Protein AF-A0ABD5PIT8-F1 (afdb_monomer_lite)

Organism: NCBI:txid2932267

Foldseek 3Di:
DDLVQVVLVQQQLLQLVCLQVVVPHCQRPVNLQKDWLDAQQWQDDPPLRAIATARTWIDRQQEIEGEDEDSDLAADPVLLVNLVSVLSDDPVSVLVSCVPRSPCVVSVHDSVRHDYYFYEYEYAPNRLVQLVVVHPCVVVVVSSQARHWYWYDDQQAWTATDGHDDDPPSVNVSRPVTRGTHNGGDLDGDDHPPQDVVSVVVCCVPPPVVVVVVVVDDDDDDPVVVCVSVVDPPPDDD

Radius of gyration: 18.51 Å; chains: 1; bounding box: 40×52×48 Å

pLDDT: mean 77.39, std 17.8, range [32.09, 97.0]

Structure (mmCIF, N/CA/C/O backbone):
data_AF-A0ABD5PIT8-F1
#
_entry.id   AF-A0ABD5PIT8-F1
#
loop_
_atom_site.group_PDB
_atom_site.id
_atom_s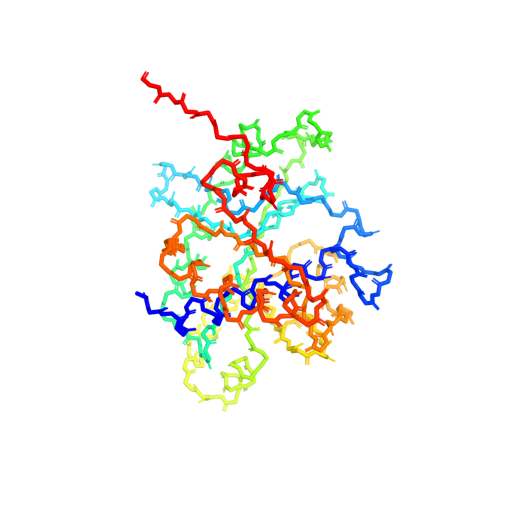ite.type_symbol
_atom_site.label_atom_id
_atom_site.label_alt_id
_atom_site.label_comp_id
_atom_site.label_asym_id
_atom_site.label_entity_id
_atom_site.label_seq_id
_atom_site.pdbx_PDB_ins_code
_atom_site.Cartn_x
_atom_site.Cartn_y
_atom_site.Cartn_z
_atom_site.occupancy
_atom_site.B_iso_or_equiv
_atom_site.auth_seq_id
_atom_site.auth_comp_id
_atom_site.auth_asym_id
_atom_site.auth_atom_id
_atom_site.pdbx_PDB_model_num
ATOM 1 N N . MET A 1 1 ? 19.544 5.795 2.470 1.00 61.91 1 MET A N 1
ATOM 2 C CA . MET A 1 1 ? 18.863 5.801 1.171 1.00 61.91 1 MET A CA 1
ATOM 3 C C . MET A 1 1 ? 19.548 6.758 0.197 1.00 61.91 1 MET A C 1
ATOM 5 O O . MET A 1 1 ? 19.763 7.918 0.562 1.00 61.91 1 MET A O 1
ATOM 9 N N . GLY A 1 2 ? 19.956 6.264 -0.973 1.00 71.75 2 GLY A N 1
ATOM 10 C CA . GLY A 1 2 ? 20.531 7.046 -2.078 1.00 71.75 2 GLY A CA 1
ATOM 11 C C . GLY A 1 2 ? 19.467 7.612 -3.031 1.00 71.75 2 GLY A C 1
ATOM 12 O O . GLY A 1 2 ? 18.278 7.356 -2.866 1.00 71.75 2 GLY A O 1
ATOM 13 N N . TRP A 1 3 ? 19.882 8.384 -4.044 1.00 72.69 3 TRP A N 1
ATOM 14 C CA . TRP A 1 3 ? 18.961 8.973 -5.034 1.00 72.69 3 TRP A CA 1
ATOM 15 C C . TRP A 1 3 ? 18.170 7.917 -5.821 1.00 72.69 3 TRP A C 1
ATOM 17 O O . TRP A 1 3 ? 16.980 8.102 -6.043 1.00 72.69 3 TRP A O 1
ATOM 27 N N . LEU A 1 4 ? 18.812 6.818 -6.230 1.00 76.81 4 LEU A N 1
ATOM 28 C CA . LEU A 1 4 ? 18.165 5.768 -7.027 1.00 76.81 4 LEU A CA 1
ATOM 29 C C . LEU A 1 4 ? 17.004 5.114 -6.267 1.00 76.81 4 LEU A C 1
ATOM 31 O O . LEU A 1 4 ? 15.883 5.125 -6.762 1.00 76.81 4 LEU A O 1
ATOM 35 N N . GLU A 1 5 ? 17.253 4.692 -5.029 1.00 77.31 5 GLU A N 1
ATOM 36 C CA . GLU A 1 5 ? 16.236 4.127 -4.132 1.00 77.31 5 GLU A CA 1
ATOM 37 C C . GLU A 1 5 ? 15.083 5.125 -3.883 1.00 77.31 5 GLU A C 1
ATOM 39 O O . GLU A 1 5 ? 13.906 4.778 -3.960 1.00 77.31 5 GLU A O 1
ATOM 44 N N . GLN A 1 6 ? 15.390 6.415 -3.667 1.00 75.88 6 GLN A N 1
ATOM 45 C CA . GLN A 1 6 ? 14.346 7.441 -3.515 1.00 75.88 6 GLN A CA 1
ATOM 46 C C . GLN A 1 6 ? 13.552 7.670 -4.805 1.00 75.88 6 GLN A C 1
ATOM 48 O O . GLN A 1 6 ? 12.348 7.914 -4.752 1.00 75.88 6 GLN A O 1
ATOM 53 N N . LYS A 1 7 ? 14.196 7.588 -5.971 1.00 77.94 7 LYS A N 1
ATOM 54 C CA . LYS A 1 7 ? 13.536 7.718 -7.272 1.00 77.94 7 LYS A CA 1
ATOM 55 C C . LYS A 1 7 ? 12.578 6.554 -7.524 1.00 77.94 7 LYS A C 1
ATOM 57 O O . LYS A 1 7 ? 11.487 6.782 -8.044 1.00 77.94 7 LYS A O 1
ATOM 62 N N . GLU A 1 8 ? 12.963 5.332 -7.173 1.00 83.44 8 GLU A N 1
ATOM 63 C CA . GLU A 1 8 ? 12.097 4.149 -7.251 1.00 83.44 8 GLU A CA 1
ATOM 64 C C . GLU A 1 8 ? 10.877 4.311 -6.346 1.00 83.44 8 GLU A C 1
ATOM 66 O O . GLU A 1 8 ? 9.748 4.204 -6.827 1.00 83.44 8 GLU A O 1
ATOM 71 N N . LYS A 1 9 ? 11.091 4.743 -5.097 1.00 84.75 9 LYS A N 1
ATOM 72 C CA . LYS A 1 9 ? 10.011 5.076 -4.162 1.00 84.75 9 LYS A CA 1
ATOM 73 C C . LYS A 1 9 ? 9.047 6.130 -4.696 1.00 84.75 9 LYS A C 1
ATOM 75 O O . LYS A 1 9 ? 7.839 5.912 -4.688 1.00 84.75 9 LYS A O 1
ATOM 80 N N . ILE A 1 10 ? 9.562 7.254 -5.195 1.00 79.31 10 ILE A N 1
ATOM 81 C CA . ILE A 1 10 ? 8.740 8.324 -5.782 1.00 79.31 10 ILE A CA 1
ATOM 82 C C . ILE A 1 10 ? 7.917 7.784 -6.956 1.00 79.31 10 ILE A C 1
ATOM 84 O O . ILE A 1 10 ? 6.726 8.066 -7.061 1.00 79.31 10 ILE A O 1
ATOM 88 N N . ASN A 1 11 ? 8.528 6.988 -7.835 1.00 83.00 11 ASN A N 1
ATOM 89 C CA . ASN A 1 11 ? 7.825 6.432 -8.985 1.00 83.00 11 ASN A CA 1
ATOM 90 C C . ASN A 1 11 ? 6.704 5.474 -8.570 1.00 83.00 11 ASN A C 1
ATOM 92 O O . ASN A 1 11 ? 5.621 5.543 -9.149 1.00 83.00 11 ASN A O 1
ATOM 96 N N . ALA A 1 12 ? 6.958 4.603 -7.593 1.00 88.56 12 ALA A N 1
ATOM 97 C CA . ALA A 1 12 ? 5.971 3.661 -7.078 1.00 88.56 12 ALA A CA 1
ATOM 98 C C . ALA A 1 12 ? 4.790 4.397 -6.419 1.00 88.56 12 ALA A C 1
ATOM 100 O O . ALA A 1 12 ? 3.633 4.094 -6.710 1.00 88.56 12 ALA A O 1
ATOM 101 N N . LEU A 1 13 ? 5.077 5.422 -5.610 1.00 87.12 13 LEU A N 1
ATOM 102 C CA . LEU A 1 13 ? 4.074 6.289 -4.986 1.00 87.12 13 LEU A CA 1
ATOM 103 C C . LEU A 1 13 ? 3.216 7.029 -6.015 1.00 87.12 13 LEU A C 1
ATOM 105 O O . LEU A 1 13 ? 1.997 7.078 -5.883 1.00 87.12 13 LEU A O 1
ATOM 109 N N . ASN A 1 14 ? 3.838 7.598 -7.047 1.00 82.94 14 ASN A N 1
ATOM 110 C CA . ASN A 1 14 ? 3.130 8.342 -8.089 1.00 82.94 14 ASN A CA 1
ATOM 111 C C . ASN A 1 14 ? 2.261 7.428 -8.958 1.00 82.94 14 ASN A C 1
ATOM 113 O O . ASN A 1 14 ? 1.164 7.812 -9.376 1.00 82.94 14 ASN A O 1
ATOM 117 N N . LEU A 1 15 ? 2.742 6.211 -9.221 1.00 86.62 15 LEU A N 1
ATOM 118 C CA . LEU A 1 15 ? 1.968 5.187 -9.909 1.00 86.62 15 LEU A CA 1
ATOM 119 C C . LEU A 1 15 ? 0.717 4.831 -9.105 1.00 86.62 15 LEU A C 1
ATOM 121 O O . LEU A 1 15 ? -0.385 4.923 -9.645 1.00 86.62 15 LEU A O 1
ATOM 125 N N . PHE A 1 16 ? 0.867 4.559 -7.809 1.00 89.25 16 PHE A N 1
ATOM 126 C CA . PHE A 1 16 ? -0.272 4.299 -6.937 1.00 89.25 16 PHE A CA 1
ATOM 127 C C . PHE A 1 16 ? -1.208 5.511 -6.841 1.00 89.25 16 PHE A C 1
ATOM 129 O O . PHE A 1 16 ? -2.415 5.388 -7.004 1.00 89.25 16 PHE A O 1
ATOM 136 N N . HIS A 1 17 ? -0.686 6.723 -6.666 1.00 85.62 17 HIS A N 1
ATOM 137 C CA . HIS A 1 17 ? -1.515 7.928 -6.587 1.00 85.62 17 HIS A CA 1
ATOM 138 C C . HIS A 1 17 ? -2.413 8.127 -7.824 1.00 85.62 17 HIS A C 1
ATOM 140 O O . HIS A 1 17 ? -3.540 8.617 -7.705 1.00 85.62 17 HIS A O 1
ATOM 146 N N . SER A 1 18 ? -1.968 7.663 -8.998 1.00 82.44 18 SER A N 1
ATOM 147 C CA . SER A 1 18 ? -2.754 7.702 -10.240 1.00 82.44 18 SER A CA 1
ATOM 148 C C . SER A 1 18 ? -4.067 6.898 -10.137 1.00 82.44 18 SER A C 1
ATOM 150 O O . SER A 1 18 ? -5.052 7.250 -10.795 1.00 82.44 18 SER A O 1
ATOM 152 N N . VAL A 1 19 ? -4.135 5.863 -9.281 1.00 84.12 19 VAL A N 1
ATOM 153 C CA . VAL A 1 19 ? -5.375 5.089 -9.049 1.00 84.12 19 VAL A CA 1
ATOM 154 C C . VAL A 1 19 ? -6.402 5.830 -8.208 1.00 84.12 19 VAL A C 1
ATOM 156 O O . VAL A 1 19 ? -7.591 5.524 -8.279 1.00 84.12 19 VAL A O 1
ATOM 159 N N . ILE A 1 20 ? -5.971 6.818 -7.422 1.00 81.12 20 ILE A N 1
ATOM 160 C CA . ILE A 1 20 ? -6.864 7.601 -6.567 1.00 81.12 20 ILE A CA 1
ATOM 161 C C . ILE A 1 20 ? -7.700 8.531 -7.440 1.00 81.12 20 ILE A C 1
ATOM 163 O O . ILE A 1 20 ? -8.927 8.546 -7.339 1.00 81.12 20 ILE A O 1
ATOM 167 N N . LYS A 1 21 ? -7.021 9.280 -8.317 1.00 66.12 21 LYS A N 1
ATOM 168 C CA . LYS A 1 21 ? -7.603 10.361 -9.120 1.00 66.12 21 LYS A CA 1
ATOM 169 C C . LYS A 1 21 ? -8.209 9.930 -10.448 1.00 66.12 21 LYS A C 1
ATOM 171 O O . LYS A 1 21 ? -8.878 10.761 -11.045 1.00 66.12 21 LYS A O 1
ATOM 176 N N . SER A 1 22 ? -8.057 8.673 -10.879 1.00 57.31 22 SER A N 1
ATOM 177 C CA . SER A 1 22 ? -8.604 8.198 -12.163 1.00 57.31 22 SER A CA 1
ATOM 178 C C . SER A 1 22 ? -7.877 8.730 -13.413 1.00 57.31 22 SER A C 1
ATOM 180 O O . SER A 1 22 ? -8.524 8.903 -14.442 1.00 57.31 22 SER A O 1
ATOM 182 N N . ASP A 1 23 ? -6.549 8.934 -13.384 1.00 54.56 23 ASP A N 1
ATOM 183 C CA . ASP A 1 23 ? -5.786 9.539 -14.507 1.00 54.56 23 ASP A CA 1
ATOM 184 C C . ASP A 1 23 ? -6.010 8.849 -15.873 1.00 54.56 23 ASP A C 1
ATOM 186 O O . ASP A 1 23 ? -5.836 9.466 -16.922 1.00 54.56 23 ASP A O 1
ATOM 190 N N . THR A 1 24 ? -6.410 7.571 -15.884 1.00 51.53 24 THR A N 1
ATOM 191 C CA . THR A 1 24 ? -6.658 6.793 -17.114 1.00 51.53 24 THR A CA 1
ATOM 192 C C . THR A 1 24 ? -8.007 6.070 -17.172 1.00 51.53 24 THR A C 1
ATOM 194 O O . THR A 1 24 ? -8.337 5.478 -18.200 1.00 51.53 24 THR A O 1
ATOM 197 N N . SER A 1 25 ? -8.813 6.082 -16.105 1.00 54.72 25 SER A N 1
ATOM 198 C CA . SER A 1 25 ? -10.103 5.376 -16.089 1.00 54.72 25 SER A CA 1
ATOM 199 C C . SER A 1 25 ? -11.074 6.027 -15.119 1.00 54.72 25 SER A C 1
ATOM 201 O O . SER A 1 25 ? -10.696 6.226 -13.979 1.00 54.72 25 SER A O 1
ATOM 203 N N . ASN A 1 26 ? -12.335 6.259 -15.505 1.00 59.94 26 ASN A N 1
ATOM 204 C CA . ASN A 1 26 ? -13.398 6.814 -14.637 1.00 59.94 26 ASN A CA 1
ATOM 205 C C . ASN A 1 26 ? -13.821 5.880 -13.469 1.00 59.94 26 ASN A C 1
ATOM 207 O O . ASN A 1 26 ? -14.971 5.915 -13.037 1.00 59.94 26 ASN A O 1
ATOM 211 N N . ARG A 1 27 ? -12.939 4.983 -13.010 1.00 67.94 27 ARG A N 1
ATOM 212 C CA . ARG A 1 27 ? -13.180 3.964 -11.977 1.00 67.94 27 ARG A CA 1
ATOM 213 C C . ARG A 1 27 ? -12.062 3.905 -10.924 1.00 67.94 27 ARG A C 1
ATOM 215 O O . ARG A 1 27 ? -11.817 2.849 -10.355 1.00 67.94 27 ARG A O 1
ATOM 222 N N . GLY A 1 28 ? -11.355 5.004 -10.674 1.00 76.00 28 GLY A N 1
ATOM 223 C CA . GLY A 1 28 ? -10.378 5.081 -9.584 1.00 76.00 28 GLY A CA 1
ATOM 224 C C . GLY A 1 28 ? -11.028 5.066 -8.198 1.00 76.00 28 GLY A C 1
ATOM 225 O O . GLY A 1 28 ? -12.239 5.266 -8.067 1.00 76.00 28 GLY A O 1
ATOM 226 N N . ILE A 1 29 ? -10.214 4.878 -7.159 1.00 83.31 29 ILE A N 1
ATOM 227 C CA . ILE A 1 29 ? -10.660 4.665 -5.770 1.00 83.31 29 ILE A CA 1
ATOM 228 C C . ILE A 1 29 ? -11.609 5.785 -5.305 1.00 83.31 29 ILE A C 1
ATOM 230 O O . ILE A 1 29 ? -12.688 5.507 -4.784 1.00 83.31 29 ILE A O 1
ATOM 234 N N . ALA A 1 30 ? -11.282 7.053 -5.588 1.00 78.75 30 ALA A N 1
ATOM 235 C CA . ALA A 1 30 ? -12.112 8.183 -5.164 1.00 78.75 30 ALA A CA 1
ATOM 236 C C . ALA A 1 30 ? -13.501 8.218 -5.829 1.00 78.75 30 ALA A C 1
ATOM 238 O O . ALA A 1 30 ? -14.483 8.614 -5.202 1.00 78.75 30 ALA A O 1
ATOM 239 N N . SER A 1 31 ? -13.608 7.768 -7.085 1.00 76.75 31 SER A N 1
ATOM 240 C CA . SER A 1 31 ? -14.890 7.711 -7.809 1.00 76.75 31 SER A CA 1
ATOM 241 C C . SER A 1 31 ? -15.864 6.676 -7.234 1.00 76.75 31 SER A C 1
ATOM 243 O O . SER A 1 31 ? -17.059 6.742 -7.507 1.00 76.75 31 SER A O 1
ATOM 245 N N . GLN A 1 32 ? -15.356 5.750 -6.417 1.00 78.19 32 GLN A N 1
ATOM 246 C CA . GLN A 1 32 ? -16.113 4.673 -5.778 1.00 78.19 32 GLN A CA 1
ATOM 247 C C . GLN A 1 32 ? -16.503 5.003 -4.327 1.00 78.19 32 GLN A C 1
ATOM 249 O O . GLN A 1 32 ? -16.934 4.129 -3.586 1.00 78.19 32 GLN A O 1
ATOM 254 N N . GLY A 1 33 ? -16.356 6.264 -3.907 1.00 76.94 33 GLY A N 1
ATOM 255 C CA . GLY A 1 33 ? -16.803 6.739 -2.593 1.00 76.94 33 GLY A CA 1
ATOM 256 C C . GLY A 1 33 ? -15.735 6.726 -1.496 1.00 76.94 33 GLY A C 1
ATOM 257 O O . GLY A 1 33 ? -15.973 7.282 -0.424 1.00 76.94 33 GLY A O 1
ATOM 258 N N . PHE A 1 34 ? -14.544 6.188 -1.769 1.00 81.12 34 PHE A N 1
ATOM 259 C CA . PHE A 1 34 ? -13.414 6.239 -0.842 1.00 81.12 34 PHE A CA 1
ATOM 260 C C . PHE A 1 34 ? -12.825 7.644 -0.778 1.00 81.12 34 PHE A C 1
ATOM 262 O O . PHE A 1 34 ? -12.419 8.227 -1.784 1.00 81.12 34 PHE A O 1
ATOM 269 N N . LYS A 1 35 ? -12.721 8.188 0.430 1.00 78.81 35 LYS A N 1
ATOM 270 C CA . LYS A 1 35 ? -12.156 9.520 0.649 1.00 78.81 35 LYS A CA 1
ATOM 271 C C . LYS A 1 35 ? -10.717 9.398 1.125 1.00 78.81 35 LYS A C 1
ATOM 273 O O . LYS A 1 35 ? -10.450 8.714 2.110 1.00 78.81 35 LYS A O 1
ATOM 278 N N . LEU A 1 36 ? -9.795 10.077 0.444 1.00 79.12 36 LEU A N 1
ATOM 279 C CA . LEU A 1 36 ? -8.413 10.198 0.903 1.00 79.12 36 LEU A CA 1
ATOM 280 C C . LEU A 1 36 ? -8.385 11.100 2.143 1.00 79.12 36 LEU A C 1
ATOM 282 O O . LEU A 1 36 ? -8.698 12.286 2.063 1.00 79.12 36 LEU A O 1
ATOM 286 N N . VAL A 1 37 ? -8.011 10.528 3.283 1.00 72.69 37 VAL A N 1
ATOM 287 C CA . VAL A 1 37 ? -7.909 11.226 4.571 1.00 72.69 37 VAL A CA 1
ATOM 288 C C . VAL A 1 37 ? -6.673 12.129 4.596 1.00 72.69 37 VAL A C 1
ATOM 290 O O . VAL A 1 37 ? -6.712 13.258 5.082 1.00 72.69 37 VAL A O 1
ATOM 293 N N . GLY A 1 38 ? -5.572 11.637 4.033 1.00 66.31 38 GLY A N 1
ATOM 294 C CA . GLY A 1 38 ? -4.330 12.376 3.855 1.00 66.31 38 GLY A CA 1
ATOM 295 C C . GLY A 1 38 ? -3.142 11.433 3.655 1.00 66.31 38 GLY A C 1
ATOM 296 O O . GLY A 1 38 ? -3.214 10.269 4.058 1.00 66.31 38 GLY A O 1
ATOM 297 N N . PRO A 1 39 ? -2.060 11.906 3.019 1.00 69.69 39 PRO A N 1
ATOM 298 C CA . PRO A 1 39 ? -0.868 11.101 2.817 1.00 69.69 39 PRO A CA 1
ATOM 299 C C . PRO A 1 39 ? 0.094 11.182 4.017 1.00 69.69 39 PRO A C 1
ATOM 301 O O . PRO A 1 39 ? 0.207 12.226 4.662 1.00 69.69 39 PRO A O 1
ATOM 304 N N . PHE A 1 40 ? 0.824 10.096 4.289 1.00 72.75 40 PHE A N 1
ATOM 305 C CA . PHE A 1 40 ? 1.916 10.022 5.285 1.00 72.75 40 PHE A CA 1
ATOM 306 C C . PHE A 1 40 ? 1.546 10.438 6.716 1.00 72.75 40 PHE A C 1
ATOM 308 O O . PHE A 1 40 ? 2.385 10.959 7.459 1.00 72.75 40 PHE A O 1
ATOM 315 N N . LEU A 1 41 ? 0.294 10.232 7.119 1.00 78.88 41 LEU A N 1
ATOM 316 C CA . LEU A 1 41 ? -0.167 10.614 8.447 1.00 78.88 41 LEU A CA 1
ATOM 317 C C . LEU A 1 41 ? 0.142 9.491 9.454 1.00 78.88 41 LEU A C 1
ATOM 319 O O . LEU A 1 41 ? -0.372 8.389 9.294 1.00 78.88 41 LEU A O 1
ATOM 323 N N . PRO A 1 42 ? 0.966 9.736 10.490 1.00 85.00 42 PRO A N 1
ATOM 324 C CA . PRO A 1 42 ? 1.314 8.701 11.454 1.00 85.00 42 PRO A CA 1
ATOM 325 C C . PRO A 1 42 ? 0.133 8.340 12.361 1.00 85.00 42 PRO A C 1
ATOM 327 O O . PRO A 1 42 ? -0.610 9.227 12.796 1.00 85.00 42 PRO A O 1
ATOM 330 N N . VAL A 1 43 ? 0.036 7.057 12.706 1.00 87.25 43 VAL A N 1
ATOM 331 C CA . VAL A 1 43 ? -0.980 6.484 13.595 1.00 87.25 43 VAL A CA 1
ATOM 332 C C . VAL A 1 43 ? -0.275 5.897 14.827 1.00 87.25 43 VAL A C 1
ATOM 334 O O . VAL A 1 43 ? 0.233 4.778 14.779 1.00 87.25 43 VAL A O 1
ATOM 337 N N . PRO A 1 44 ? -0.154 6.668 15.924 1.00 87.44 44 PRO A N 1
ATOM 338 C CA . PRO A 1 44 ? 0.473 6.182 17.146 1.00 87.44 44 PRO A CA 1
ATOM 339 C C . PRO A 1 44 ? -0.512 5.363 17.991 1.00 87.44 44 PRO A C 1
ATOM 341 O O . PRO A 1 44 ? -1.605 5.838 18.301 1.00 87.44 44 PRO A O 1
ATOM 344 N N . ASP A 1 45 ? -0.077 4.195 18.456 1.00 91.25 45 ASP A N 1
ATOM 345 C CA . ASP A 1 45 ? -0.731 3.422 19.509 1.00 91.25 45 ASP A CA 1
ATOM 346 C C . ASP A 1 45 ? 0.252 3.170 20.655 1.00 91.25 45 ASP A C 1
ATOM 348 O O . ASP A 1 45 ? 0.990 2.186 20.702 1.00 91.25 45 ASP A O 1
ATOM 352 N N . ASN A 1 46 ? 0.236 4.094 21.615 1.00 87.62 46 ASN A N 1
ATOM 353 C CA . ASN A 1 46 ? 1.103 4.034 22.788 1.00 87.62 46 ASN A CA 1
ATOM 354 C C . ASN A 1 46 ? 0.788 2.842 23.706 1.00 87.62 46 ASN A C 1
ATOM 356 O O . ASN A 1 46 ? 1.620 2.505 24.543 1.00 87.62 46 ASN A O 1
ATOM 360 N N . ARG A 1 47 ? -0.411 2.243 23.621 1.00 86.81 47 ARG A N 1
ATOM 361 C CA . ARG A 1 47 ? -0.778 1.107 24.482 1.00 86.81 47 ARG A CA 1
ATOM 362 C C . ARG A 1 47 ? -0.105 -0.176 24.014 1.00 86.81 47 ARG A C 1
ATOM 364 O O . ARG A 1 47 ? 0.323 -0.960 24.853 1.00 86.81 47 ARG A O 1
ATOM 371 N N . ASN A 1 48 ? 0.012 -0.348 22.699 1.00 89.06 48 ASN A N 1
ATOM 372 C CA . ASN A 1 48 ? 0.621 -1.531 22.092 1.00 89.06 48 ASN A CA 1
ATOM 373 C C . ASN A 1 48 ? 2.080 -1.309 21.652 1.00 89.06 48 ASN A C 1
ATOM 375 O O . ASN A 1 48 ? 2.679 -2.215 21.076 1.00 89.06 48 ASN A O 1
ATOM 379 N N . ASP A 1 49 ? 2.648 -0.133 21.947 1.00 91.06 49 ASP A N 1
ATOM 380 C CA . ASP A 1 49 ? 3.991 0.290 21.522 1.00 91.06 49 ASP A CA 1
ATOM 381 C C . ASP A 1 49 ? 4.177 0.174 19.999 1.00 91.06 49 ASP A C 1
ATOM 383 O O . ASP A 1 49 ? 5.131 -0.412 19.486 1.00 91.06 49 ASP A O 1
ATOM 387 N N . VAL A 1 50 ? 3.190 0.695 19.265 1.00 92.12 50 VAL A N 1
ATOM 388 C CA . VAL A 1 50 ? 3.142 0.666 17.802 1.00 92.12 50 VAL A CA 1
ATOM 389 C C . VAL A 1 50 ? 3.128 2.088 17.260 1.00 92.12 50 VAL A C 1
ATOM 391 O O . VAL A 1 50 ? 2.389 2.960 17.725 1.00 92.12 50 VAL A O 1
ATOM 394 N N . PHE A 1 51 ? 3.927 2.317 16.222 1.00 88.50 51 PHE A N 1
ATOM 395 C CA . PHE A 1 51 ? 3.928 3.563 15.471 1.00 88.50 51 PHE A CA 1
ATOM 396 C C . PHE A 1 51 ? 3.943 3.256 13.976 1.00 88.50 51 PHE A C 1
ATOM 398 O O . PHE A 1 51 ? 4.994 2.967 13.406 1.00 88.50 51 PHE A O 1
ATOM 405 N N . THR A 1 52 ? 2.782 3.346 13.329 1.00 91.00 52 THR A N 1
ATOM 406 C CA . THR A 1 52 ? 2.679 3.137 11.882 1.00 91.00 52 THR A CA 1
ATOM 407 C C . THR A 1 52 ? 2.598 4.464 11.138 1.00 91.00 52 THR A C 1
ATOM 409 O O . THR A 1 52 ? 2.175 5.499 11.663 1.00 91.00 52 THR A O 1
ATOM 412 N N . ARG A 1 53 ? 3.048 4.453 9.883 1.00 89.00 53 ARG A N 1
ATOM 413 C CA . ARG A 1 53 ? 2.973 5.601 8.978 1.00 89.00 53 ARG A CA 1
ATOM 414 C C . ARG A 1 53 ? 2.508 5.111 7.604 1.00 89.00 53 ARG A C 1
ATOM 416 O O . ARG A 1 53 ? 3.349 4.793 6.761 1.00 89.00 53 ARG A O 1
ATOM 423 N N . PRO A 1 54 ? 1.190 5.003 7.380 1.00 89.94 54 PRO A N 1
ATOM 424 C CA . PRO A 1 54 ? 0.645 4.706 6.062 1.00 89.94 54 PRO A CA 1
ATOM 425 C C . PRO A 1 54 ? 0.995 5.821 5.087 1.00 89.94 54 PRO A C 1
ATOM 427 O O . PRO A 1 54 ? 1.030 6.998 5.445 1.00 89.94 54 PRO A O 1
ATOM 430 N N . GLU A 1 55 ? 1.218 5.458 3.835 1.00 88.50 55 GLU A N 1
ATOM 431 C CA . GLU A 1 55 ? 1.492 6.427 2.776 1.00 88.50 55 GLU A CA 1
ATOM 432 C C . GLU A 1 55 ? 0.203 7.032 2.260 1.00 88.50 55 GLU A C 1
ATOM 434 O O . GLU A 1 55 ? 0.135 8.239 2.040 1.00 88.50 55 GLU A O 1
ATOM 439 N N . PHE A 1 56 ? -0.838 6.205 2.172 1.00 87.56 56 PHE A N 1
ATOM 440 C CA . PHE A 1 56 ? -2.193 6.629 1.870 1.00 87.56 56 PHE A CA 1
ATOM 441 C C . PHE A 1 56 ? -3.147 6.053 2.904 1.00 87.56 56 PHE A C 1
ATOM 443 O O . PHE A 1 56 ? -3.015 4.910 3.337 1.00 87.56 56 PHE A O 1
ATOM 450 N N . THR A 1 57 ? -4.112 6.867 3.310 1.00 88.00 57 THR A N 1
ATOM 451 C CA . THR A 1 57 ? -5.207 6.441 4.178 1.00 88.00 57 THR A CA 1
ATOM 452 C C . THR A 1 57 ? -6.522 6.785 3.507 1.00 88.00 57 THR A C 1
ATOM 454 O O . THR A 1 57 ? -6.787 7.961 3.243 1.00 88.00 57 THR A O 1
ATOM 457 N N . PHE A 1 58 ? -7.342 5.776 3.244 1.00 86.81 58 PHE A N 1
ATOM 458 C CA . PHE A 1 58 ? -8.688 5.946 2.714 1.00 86.81 58 PHE A CA 1
ATOM 459 C C . PHE A 1 58 ? -9.730 5.673 3.786 1.00 86.81 58 PHE A C 1
ATOM 461 O O . PHE A 1 58 ? -9.483 4.942 4.741 1.00 86.81 58 PHE A O 1
ATOM 468 N N . TYR A 1 59 ? -10.906 6.255 3.599 1.00 82.69 59 TYR A N 1
ATOM 469 C CA . TYR A 1 59 ? -12.066 5.995 4.433 1.00 82.69 59 TYR A CA 1
ATOM 470 C C . TYR A 1 59 ? -13.310 5.774 3.574 1.00 82.69 59 TYR A C 1
ATOM 472 O O . TYR A 1 59 ? -13.615 6.612 2.717 1.00 82.69 59 TYR A O 1
ATOM 480 N N . SER A 1 60 ? -14.022 4.674 3.827 1.00 77.50 60 SER A N 1
ATOM 481 C CA . SER A 1 60 ? -15.250 4.264 3.122 1.00 77.50 60 SER A CA 1
ATOM 482 C C . SER A 1 60 ? -16.540 4.497 3.918 1.00 77.50 60 SER A C 1
ATOM 484 O O . SER A 1 60 ? -17.624 4.308 3.378 1.00 77.50 60 SER A O 1
ATOM 486 N N . GLY A 1 61 ? -16.468 4.989 5.159 1.00 74.56 61 GLY A N 1
ATOM 487 C CA . GLY A 1 61 ? -17.647 5.249 6.002 1.00 74.56 61 GLY A CA 1
ATOM 488 C C . GLY A 1 61 ? -17.574 4.544 7.351 1.00 74.56 61 GLY A C 1
ATOM 489 O O . GLY A 1 61 ? -17.758 5.172 8.391 1.00 74.56 61 GLY A O 1
ATOM 490 N N . ASP A 1 62 ? -17.266 3.258 7.337 1.00 82.81 62 ASP A N 1
ATOM 491 C CA . ASP A 1 62 ? -17.091 2.418 8.523 1.00 82.81 62 ASP A CA 1
ATOM 492 C C . ASP A 1 62 ? -15.758 1.662 8.535 1.00 82.81 62 ASP A C 1
ATOM 494 O O . ASP A 1 62 ? -15.420 1.061 9.559 1.00 82.81 62 ASP A O 1
ATOM 498 N N . THR A 1 63 ? -14.968 1.795 7.465 1.00 86.75 63 THR A N 1
ATOM 499 C CA . THR A 1 63 ? -13.622 1.228 7.361 1.00 86.75 63 THR A CA 1
ATOM 500 C C . THR A 1 63 ? -12.575 2.284 7.042 1.00 86.75 63 THR A C 1
ATOM 502 O O . THR A 1 63 ? -12.791 3.218 6.259 1.00 86.75 63 THR A O 1
ATOM 505 N N . VAL A 1 64 ? -11.404 2.126 7.660 1.00 89.25 64 VAL A N 1
ATOM 506 C CA . VAL A 1 64 ? -10.171 2.824 7.287 1.00 89.25 64 VAL A CA 1
ATOM 507 C C . VAL A 1 64 ? -9.253 1.851 6.563 1.00 89.25 64 VAL A C 1
ATOM 509 O O . VAL A 1 64 ? -8.930 0.796 7.094 1.00 89.25 64 VAL A O 1
ATOM 512 N N . VAL A 1 65 ? -8.786 2.233 5.378 1.00 91.62 65 VAL A N 1
ATOM 513 C CA . VAL A 1 65 ? -7.828 1.444 4.600 1.00 91.62 65 VAL A CA 1
ATOM 514 C C . VAL A 1 65 ? -6.480 2.152 4.611 1.00 91.62 65 VAL A C 1
ATOM 516 O O . VAL A 1 65 ? -6.325 3.239 4.049 1.00 91.62 65 VAL A O 1
ATOM 519 N N . PHE A 1 66 ? -5.499 1.530 5.251 1.00 94.00 66 PHE A N 1
ATOM 520 C CA . PHE A 1 66 ? -4.106 1.948 5.253 1.00 94.00 66 PHE A CA 1
ATOM 521 C C . PHE A 1 66 ? -3.350 1.284 4.111 1.00 94.00 66 PHE A C 1
ATOM 523 O O . PHE A 1 66 ? -3.422 0.070 3.939 1.00 94.00 66 PHE A O 1
ATOM 530 N N . VAL A 1 67 ? -2.587 2.070 3.357 1.0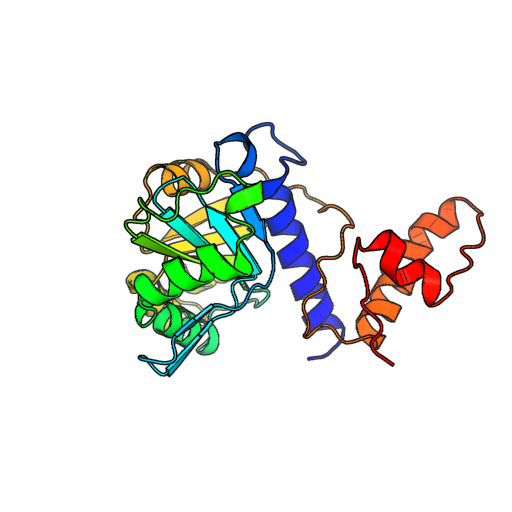0 94.06 67 VAL A N 1
ATOM 531 C CA . VAL A 1 67 ? -1.782 1.565 2.245 1.00 94.06 67 VAL A CA 1
ATOM 532 C C . VAL A 1 67 ? -0.331 1.999 2.393 1.00 94.06 67 VAL A C 1
ATOM 534 O O . VAL A 1 67 ? -0.041 3.185 2.585 1.00 94.06 67 VAL A O 1
ATOM 537 N N . ASN A 1 68 ? 0.580 1.037 2.259 1.00 94.50 68 ASN A N 1
ATOM 538 C CA . ASN A 1 68 ? 2.009 1.268 2.084 1.00 94.50 68 ASN A CA 1
ATOM 539 C C . ASN A 1 68 ? 2.453 0.699 0.731 1.00 94.50 68 ASN A C 1
ATOM 541 O O . ASN A 1 68 ? 2.120 -0.431 0.389 1.00 94.50 68 ASN A O 1
ATOM 545 N N . VAL A 1 69 ? 3.164 1.502 -0.056 1.00 93.44 69 VAL A N 1
ATOM 546 C CA . VAL A 1 69 ? 3.657 1.157 -1.388 1.00 93.44 69 VAL A CA 1
ATOM 547 C C . VAL A 1 69 ? 5.135 0.829 -1.306 1.00 93.44 69 VAL A C 1
ATOM 549 O O . VAL A 1 69 ? 5.961 1.698 -1.054 1.00 93.44 69 VAL A O 1
ATOM 552 N N . GLU A 1 70 ? 5.497 -0.413 -1.559 1.00 92.50 70 GLU A N 1
ATOM 553 C CA . GLU A 1 70 ? 6.862 -0.903 -1.461 1.00 92.50 70 GLU A CA 1
ATOM 554 C C . GLU A 1 70 ? 7.580 -0.758 -2.811 1.00 92.50 70 GLU A C 1
ATOM 556 O O . GLU A 1 70 ? 7.091 -1.263 -3.825 1.00 92.50 70 GLU A O 1
ATOM 561 N N . PRO A 1 71 ? 8.718 -0.038 -2.868 1.00 83.31 71 PRO A N 1
ATOM 562 C CA . PRO A 1 71 ? 9.495 0.102 -4.098 1.00 83.31 71 PRO A CA 1
ATOM 563 C C . PRO A 1 71 ? 10.410 -1.095 -4.365 1.00 83.31 71 PRO A C 1
ATOM 565 O O . PRO A 1 71 ? 11.028 -1.144 -5.425 1.00 83.31 71 PRO A O 1
ATOM 568 N N . ASP A 1 72 ? 10.547 -1.988 -3.385 1.00 80.75 72 ASP A N 1
ATOM 569 C CA . ASP A 1 72 ? 11.497 -3.085 -3.415 1.00 80.75 72 ASP A CA 1
ATOM 570 C C . ASP A 1 72 ? 11.140 -4.082 -4.522 1.00 80.75 72 ASP A C 1
ATOM 572 O O . ASP A 1 72 ? 9.977 -4.422 -4.746 1.00 80.75 72 ASP A O 1
ATOM 576 N N . ASP A 1 73 ? 12.171 -4.616 -5.170 1.00 85.94 73 ASP A N 1
ATOM 577 C CA . ASP A 1 73 ? 12.069 -5.663 -6.190 1.00 85.94 73 ASP A CA 1
ATOM 578 C C . ASP A 1 73 ? 11.784 -7.058 -5.601 1.00 85.94 73 ASP A C 1
ATOM 580 O O . ASP A 1 73 ? 11.724 -8.057 -6.321 1.00 85.94 73 ASP A O 1
ATOM 584 N N . ARG A 1 74 ? 11.619 -7.139 -4.277 1.00 89.25 74 ARG A N 1
ATOM 585 C CA . ARG A 1 74 ? 11.396 -8.371 -3.522 1.00 89.25 74 ARG A CA 1
ATOM 586 C C . ARG A 1 74 ? 10.693 -8.104 -2.201 1.00 89.25 74 ARG A C 1
ATOM 588 O O . ARG A 1 74 ? 10.726 -7.004 -1.656 1.00 89.25 74 ARG A O 1
ATOM 595 N N . VAL A 1 75 ? 10.134 -9.162 -1.629 1.00 93.12 75 VAL A N 1
ATOM 596 C CA . VAL A 1 75 ? 9.520 -9.124 -0.301 1.00 93.12 75 VAL A CA 1
ATOM 597 C C . VAL A 1 75 ? 10.603 -9.296 0.771 1.00 93.12 75 VAL A C 1
ATOM 599 O O . VAL A 1 75 ? 11.468 -10.164 0.658 1.00 93.12 75 VAL A O 1
ATOM 602 N N . THR A 1 76 ? 10.588 -8.450 1.802 1.00 94.94 76 THR A N 1
ATOM 603 C CA . THR A 1 76 ? 11.637 -8.366 2.821 1.00 94.94 76 THR A CA 1
ATOM 604 C C . THR A 1 76 ? 11.061 -8.452 4.231 1.00 94.94 76 THR A C 1
ATOM 606 O O . THR A 1 76 ? 9.868 -8.263 4.466 1.00 94.94 76 THR A O 1
ATOM 609 N N . GLU A 1 77 ? 11.947 -8.689 5.196 1.00 95.69 77 GLU A N 1
ATOM 610 C CA . GLU A 1 77 ? 11.623 -8.734 6.623 1.00 95.69 77 GLU A CA 1
ATOM 611 C C . GLU A 1 77 ? 10.986 -7.434 7.140 1.00 95.69 77 GLU A C 1
ATOM 613 O O . GLU A 1 77 ? 10.179 -7.453 8.066 1.00 95.69 77 GLU A O 1
ATOM 618 N N . GLU A 1 78 ? 11.329 -6.291 6.542 1.00 92.94 78 GLU A N 1
ATOM 619 C CA . GLU A 1 78 ? 10.731 -5.008 6.907 1.00 92.94 78 GLU A CA 1
ATOM 620 C C . GLU A 1 78 ? 9.235 -4.976 6.572 1.00 92.94 78 GLU A C 1
ATOM 622 O O . GLU A 1 78 ? 8.440 -4.460 7.358 1.00 92.94 78 GLU A O 1
ATOM 627 N N . HIS A 1 79 ? 8.836 -5.593 5.456 1.00 95.00 79 HIS A N 1
ATOM 628 C CA . HIS A 1 79 ? 7.431 -5.707 5.064 1.00 95.00 79 HIS A CA 1
ATOM 629 C C . HIS A 1 79 ? 6.640 -6.550 6.063 1.00 95.00 79 HIS A C 1
ATOM 631 O O . HIS A 1 79 ? 5.536 -6.162 6.445 1.00 95.00 79 HIS A O 1
ATOM 637 N N . ARG A 1 80 ? 7.231 -7.653 6.547 1.00 96.06 80 ARG A N 1
ATOM 638 C CA . ARG A 1 80 ? 6.618 -8.483 7.590 1.00 96.06 80 ARG A CA 1
ATOM 639 C C . ARG A 1 80 ? 6.418 -7.699 8.874 1.00 96.06 80 ARG A C 1
ATOM 641 O O . ARG A 1 80 ? 5.299 -7.646 9.372 1.00 96.06 80 ARG A O 1
ATOM 648 N N . ARG A 1 81 ? 7.474 -7.051 9.375 1.00 95.12 81 ARG A N 1
ATOM 649 C CA . ARG A 1 81 ? 7.392 -6.236 10.598 1.00 95.12 81 ARG A CA 1
ATOM 650 C C . ARG A 1 81 ? 6.325 -5.159 10.479 1.00 95.12 81 ARG A C 1
ATOM 652 O O . ARG A 1 81 ? 5.561 -4.948 11.409 1.00 95.12 81 ARG A O 1
ATOM 659 N N . ARG A 1 82 ? 6.223 -4.521 9.311 1.00 94.50 82 ARG A N 1
ATOM 660 C CA . ARG A 1 82 ? 5.184 -3.525 9.050 1.00 94.50 82 ARG A CA 1
ATOM 661 C C . ARG A 1 82 ? 3.785 -4.138 9.108 1.00 94.50 82 ARG A C 1
ATOM 663 O O . ARG A 1 82 ? 2.919 -3.561 9.755 1.00 94.50 82 ARG A O 1
ATOM 670 N N . ALA A 1 83 ? 3.559 -5.290 8.479 1.00 95.50 83 ALA A N 1
ATOM 671 C CA . ALA A 1 83 ? 2.273 -5.986 8.555 1.00 95.50 83 ALA A CA 1
ATOM 672 C C . ALA A 1 83 ? 1.924 -6.391 10.004 1.00 95.50 83 ALA A C 1
ATOM 674 O O . ALA A 1 83 ? 0.794 -6.192 10.450 1.00 95.50 83 ALA A O 1
ATOM 675 N N . GLU A 1 84 ? 2.904 -6.874 10.773 1.00 95.56 84 GLU A N 1
ATOM 676 C CA . GLU A 1 84 ? 2.757 -7.184 12.204 1.00 95.56 84 GLU A CA 1
ATOM 677 C C . GLU A 1 84 ? 2.431 -5.940 13.043 1.00 95.56 84 GLU A C 1
ATOM 679 O O . GLU A 1 84 ? 1.598 -6.004 13.948 1.00 95.56 84 GLU A O 1
ATOM 684 N N . ASP A 1 85 ? 3.039 -4.790 12.743 1.00 95.44 85 ASP A N 1
ATOM 685 C CA . ASP A 1 85 ? 2.736 -3.523 13.414 1.00 95.44 85 ASP A CA 1
ATOM 686 C C . ASP A 1 85 ? 1.270 -3.123 13.218 1.00 95.44 85 ASP A C 1
ATOM 688 O O . ASP A 1 85 ? 0.610 -2.736 14.183 1.00 95.44 85 ASP A O 1
ATOM 692 N N . TYR A 1 86 ? 0.723 -3.269 12.007 1.00 94.88 86 TYR A N 1
ATOM 693 C CA . TYR A 1 86 ? -0.696 -2.991 11.765 1.00 94.88 86 TYR A CA 1
ATOM 694 C C . TYR A 1 86 ? -1.630 -4.012 12.417 1.00 94.88 86 TYR A C 1
ATOM 696 O O . TYR A 1 86 ? -2.683 -3.612 12.905 1.00 94.88 86 TYR A O 1
ATOM 704 N N . GLN A 1 87 ? -1.260 -5.294 12.507 1.00 93.38 87 GLN A N 1
ATOM 705 C CA . GLN A 1 87 ? -2.052 -6.272 13.270 1.00 93.38 87 GLN A CA 1
ATOM 706 C C . GLN A 1 87 ? -2.105 -5.947 14.766 1.00 93.38 87 GLN A C 1
ATOM 708 O O . GLN A 1 87 ? -3.105 -6.213 15.431 1.00 93.38 87 GLN A O 1
ATOM 713 N N . ARG A 1 88 ? -1.027 -5.369 15.302 1.00 94.31 88 ARG A N 1
ATOM 714 C CA . ARG A 1 88 ? -0.958 -4.908 16.691 1.00 94.31 88 ARG A CA 1
ATOM 715 C C . ARG A 1 88 ? -1.624 -3.550 16.900 1.00 94.31 88 ARG A C 1
ATOM 717 O O . ARG A 1 88 ? -1.675 -3.098 18.036 1.00 94.31 88 ARG A O 1
ATOM 724 N N . LEU A 1 89 ? -2.109 -2.869 15.867 1.00 93.69 89 LEU A N 1
ATOM 725 C CA . LEU A 1 89 ? -2.726 -1.554 16.012 1.00 93.69 89 LEU A CA 1
ATOM 726 C C . LEU A 1 89 ? -4.154 -1.686 16.565 1.00 93.69 89 LEU A C 1
ATOM 728 O O . LEU A 1 89 ? -4.975 -2.421 16.024 1.00 93.69 89 LEU A O 1
ATOM 732 N N . ASN A 1 90 ? -4.487 -0.962 17.636 1.00 92.06 90 ASN A N 1
ATOM 733 C CA . ASN A 1 90 ? -5.853 -0.978 18.161 1.00 92.06 90 ASN A CA 1
ATOM 734 C C . ASN A 1 90 ? -6.797 -0.088 17.344 1.00 92.06 90 ASN A C 1
ATOM 736 O O . ASN A 1 90 ? -6.450 1.035 16.969 1.00 92.06 90 ASN A O 1
ATOM 740 N N . LEU A 1 91 ? -8.052 -0.526 17.205 1.00 90.62 91 LEU A N 1
ATOM 741 C CA . LEU A 1 91 ? -9.114 0.266 16.576 1.00 90.62 91 LEU A CA 1
ATOM 742 C C . LEU A 1 91 ? -9.303 1.632 17.262 1.00 90.62 91 LEU A C 1
ATOM 744 O O . LEU A 1 91 ? -9.405 2.645 16.578 1.00 90.62 91 LEU A O 1
ATOM 748 N N . GLU A 1 92 ? -9.241 1.690 18.599 1.00 89.12 92 GLU A N 1
ATOM 749 C CA . GLU A 1 92 ? -9.322 2.954 19.355 1.00 89.12 92 GLU A CA 1
ATOM 750 C C . GLU A 1 92 ? -8.232 3.959 18.942 1.00 89.12 92 GLU A C 1
ATOM 752 O O . GLU A 1 92 ? -8.481 5.164 18.876 1.00 89.12 92 GLU A O 1
ATOM 757 N N . ALA A 1 93 ? -7.018 3.485 18.636 1.00 90.38 93 ALA A N 1
ATOM 758 C CA . ALA A 1 93 ? -5.935 4.349 18.172 1.00 90.38 93 ALA A CA 1
ATOM 759 C C . ALA A 1 93 ? -6.234 4.913 16.773 1.00 90.38 93 ALA A C 1
ATOM 761 O O . ALA A 1 93 ? -5.967 6.089 16.507 1.00 90.38 93 ALA A O 1
ATOM 762 N N . VAL A 1 94 ? -6.853 4.108 15.903 1.00 89.62 94 VAL A N 1
ATOM 763 C CA . VAL A 1 94 ? -7.306 4.530 14.570 1.00 89.62 94 VAL A CA 1
ATOM 764 C C . VAL A 1 94 ? -8.447 5.547 14.664 1.00 89.62 94 VAL A C 1
ATOM 766 O O . VAL A 1 94 ? -8.406 6.576 13.988 1.00 89.62 94 VAL A O 1
ATOM 769 N N . GLU A 1 95 ? -9.430 5.331 15.539 1.00 86.94 95 GLU A N 1
ATOM 770 C CA . GLU A 1 95 ? -10.512 6.293 15.792 1.00 86.94 95 GLU A CA 1
ATOM 771 C C . GLU A 1 95 ? -9.969 7.644 16.271 1.00 86.94 95 GLU A C 1
ATOM 773 O O . GLU A 1 95 ? -10.353 8.710 15.773 1.00 86.94 95 GLU A O 1
ATOM 778 N N . ASP A 1 96 ? -9.039 7.605 17.227 1.00 85.62 96 ASP A N 1
ATOM 779 C CA . ASP A 1 96 ? -8.346 8.778 17.746 1.00 85.62 96 ASP A CA 1
ATOM 780 C C . ASP A 1 96 ? -7.571 9.512 16.651 1.00 85.62 96 ASP A C 1
ATOM 782 O O . ASP A 1 96 ? -7.601 10.747 16.585 1.00 85.62 96 ASP A O 1
ATOM 786 N N . PHE A 1 97 ? -6.893 8.762 15.788 1.00 85.44 97 PHE A N 1
ATOM 787 C CA . PHE A 1 97 ? -6.173 9.285 14.640 1.00 85.44 97 PHE A CA 1
ATOM 788 C C . PHE A 1 97 ? -7.106 9.990 13.649 1.00 85.44 97 PHE A C 1
ATOM 790 O O . PHE A 1 97 ? -6.867 11.157 13.327 1.00 85.44 97 PHE A O 1
ATOM 797 N N . ILE A 1 98 ? -8.198 9.353 13.215 1.00 80.19 98 ILE A N 1
ATOM 798 C CA . ILE A 1 98 ? -9.152 9.969 12.281 1.00 80.19 98 ILE A CA 1
ATOM 799 C C . ILE A 1 98 ? -9.760 11.232 12.898 1.00 80.19 98 ILE A C 1
ATOM 801 O O . ILE A 1 98 ? -9.840 12.270 12.235 1.00 80.19 98 ILE A O 1
ATOM 805 N N . ARG A 1 99 ? -10.105 11.192 14.191 1.00 78.06 99 ARG A N 1
ATOM 806 C CA . ARG A 1 99 ? -10.666 12.339 14.915 1.00 78.06 99 ARG A CA 1
ATOM 807 C C . ARG A 1 99 ? -9.699 13.522 14.999 1.00 78.06 99 ARG A C 1
ATOM 809 O O . ARG A 1 99 ? -10.126 14.663 14.839 1.00 78.06 99 ARG A O 1
ATOM 816 N N . LYS A 1 100 ? -8.413 13.273 15.273 1.00 76.44 100 LYS A N 1
ATOM 817 C CA . LYS A 1 100 ? -7.405 14.326 15.518 1.00 76.44 100 LYS A CA 1
ATOM 818 C C . LYS A 1 100 ? -6.703 14.810 14.250 1.00 76.44 100 LYS A C 1
ATOM 820 O O . LYS A 1 100 ? -6.355 15.984 14.158 1.00 76.44 100 LYS A O 1
ATOM 825 N N . LYS A 1 101 ? -6.415 13.903 13.315 1.00 67.94 101 LYS A N 1
ATOM 826 C CA . LYS A 1 101 ? -5.561 14.145 12.140 1.00 67.94 101 LYS A CA 1
ATOM 827 C C . LYS A 1 101 ? -6.311 14.029 10.824 1.00 67.94 101 LYS A C 1
ATOM 829 O O . LYS A 1 101 ? -5.951 14.725 9.882 1.00 67.94 101 LYS A O 1
ATOM 834 N N . GLY A 1 102 ? -7.368 13.223 10.764 1.00 57.84 102 GLY A N 1
ATOM 835 C CA . GLY A 1 102 ? -8.077 12.928 9.522 1.00 57.84 102 GLY A CA 1
ATOM 836 C C . GLY A 1 102 ? -8.988 14.030 8.985 1.00 57.84 102 GLY A C 1
ATOM 837 O O . GLY A 1 102 ? -9.808 13.754 8.117 1.00 57.84 102 GLY A O 1
ATOM 838 N N . ARG A 1 103 ? -8.896 15.262 9.514 1.00 58.81 103 ARG A N 1
ATOM 839 C CA . ARG A 1 103 ? -9.764 16.397 9.141 1.00 58.81 103 ARG A CA 1
ATOM 840 C C . ARG A 1 103 ? -11.244 15.978 9.097 1.00 58.81 103 ARG A C 1
ATOM 842 O O . ARG A 1 103 ? -11.982 16.369 8.198 1.00 58.81 103 ARG A O 1
ATOM 849 N N . ALA A 1 104 ? -11.684 15.170 10.069 1.00 52.66 104 ALA A N 1
ATOM 850 C CA . ALA A 1 104 ? -13.004 14.530 10.070 1.00 52.66 104 ALA A CA 1
ATOM 851 C C . ALA A 1 104 ? -14.173 15.511 9.868 1.00 52.66 104 ALA A C 1
ATOM 853 O O . ALA A 1 104 ? -15.153 15.176 9.201 1.00 52.66 104 ALA A O 1
ATOM 854 N N . GLY A 1 105 ? -14.034 16.744 10.370 1.00 49.50 105 GLY A N 1
ATOM 855 C CA . GLY A 1 105 ? -15.006 17.822 10.174 1.00 49.50 105 GLY A CA 1
ATOM 856 C C . GLY A 1 105 ? -15.071 18.394 8.752 1.00 49.50 105 GLY A C 1
ATOM 857 O O . GLY A 1 105 ? -16.113 18.903 8.363 1.00 49.50 105 GLY A O 1
ATOM 858 N N . GLU A 1 106 ? -14.009 18.289 7.953 1.00 51.62 106 GLU A N 1
ATOM 859 C CA . GLU A 1 106 ? -13.991 18.769 6.563 1.00 51.62 106 GLU A CA 1
ATOM 860 C C . GLU A 1 106 ? -14.494 17.707 5.581 1.00 51.62 106 GLU A C 1
ATOM 862 O O . GLU A 1 106 ? -15.141 18.006 4.579 1.00 51.62 106 GLU A O 1
ATOM 867 N N . VAL A 1 107 ? -14.234 16.440 5.895 1.00 51.84 107 VAL A N 1
ATOM 868 C CA . VAL A 1 107 ? -14.507 15.311 5.001 1.00 51.84 107 VAL A CA 1
ATOM 869 C C . VAL A 1 107 ? -15.861 14.635 5.332 1.00 51.84 107 VAL A C 1
ATOM 871 O O . VAL A 1 107 ? -16.272 13.679 4.667 1.00 51.84 107 VAL A O 1
ATOM 874 N N . HIS A 1 108 ? -16.619 15.183 6.299 1.00 55.53 108 HIS A N 1
ATOM 875 C CA . HIS A 1 108 ? -17.871 14.623 6.843 1.00 55.53 108 HIS A CA 1
ATOM 876 C C . HIS A 1 108 ? -17.702 13.155 7.277 1.00 55.53 108 HIS A C 1
ATOM 878 O O . HIS A 1 108 ? -18.537 12.302 6.976 1.00 55.53 108 HIS A O 1
ATOM 884 N N . LEU A 1 109 ? -16.578 12.847 7.926 1.00 59.19 109 LEU A N 1
ATOM 885 C CA . LEU A 1 109 ? -16.259 11.498 8.393 1.00 59.19 109 LEU A CA 1
ATOM 886 C C . LEU A 1 109 ? -16.963 11.282 9.735 1.00 59.19 109 LEU A C 1
ATOM 888 O O . LEU A 1 109 ? -16.670 11.974 10.713 1.00 59.19 109 LEU A O 1
ATOM 892 N N . SER A 1 110 ? -17.906 10.342 9.796 1.00 57.41 110 SER A N 1
ATOM 893 C CA . SER A 1 110 ? -18.537 9.963 11.061 1.00 57.41 110 SER A CA 1
ATOM 894 C C . SER A 1 110 ? -17.600 9.035 11.825 1.00 57.41 110 SER A C 1
ATOM 896 O O . SER A 1 110 ? -17.575 7.829 11.599 1.00 57.41 110 SER A O 1
ATOM 898 N N . THR A 1 111 ? -16.853 9.566 12.792 1.00 58.97 111 THR A N 1
ATOM 899 C CA . THR A 1 111 ? -15.991 8.732 13.650 1.00 58.97 111 THR A CA 1
ATOM 900 C C . THR A 1 111 ? -16.780 7.795 14.566 1.00 58.97 111 THR A C 1
ATOM 902 O O . THR A 1 111 ? -16.177 6.982 15.247 1.00 58.97 111 THR A O 1
ATOM 905 N N . ARG A 1 112 ? -18.113 7.925 14.643 1.00 57.94 112 ARG A N 1
ATOM 906 C CA . ARG A 1 112 ? -18.971 7.093 15.505 1.00 57.94 112 ARG A CA 1
ATOM 907 C C . ARG A 1 112 ? -19.296 5.717 14.920 1.00 57.94 112 ARG A C 1
ATOM 909 O O . ARG A 1 112 ? -19.894 4.918 15.626 1.00 57.94 112 ARG A O 1
ATOM 916 N N . ASN A 1 113 ? -18.932 5.471 13.661 1.00 67.31 113 ASN A N 1
ATOM 917 C CA . ASN A 1 113 ? -19.300 4.256 12.933 1.00 67.31 113 ASN A CA 1
ATOM 918 C C . ASN A 1 113 ? -18.081 3.457 12.446 1.00 67.31 113 ASN A C 1
ATOM 920 O O . ASN A 1 113 ? -18.257 2.585 11.604 1.00 67.31 113 ASN A O 1
ATOM 924 N N . LEU A 1 114 ? -16.859 3.772 12.897 1.00 80.00 114 LEU A N 1
ATOM 925 C CA . LEU A 1 114 ? -15.690 2.989 12.499 1.00 80.00 114 LEU A CA 1
ATOM 926 C C . LEU A 1 114 ? -15.778 1.603 13.151 1.00 80.00 114 LEU A C 1
ATOM 928 O O . LEU A 1 114 ? -15.777 1.501 14.372 1.00 80.00 114 LEU A O 1
ATOM 932 N N . ASN A 1 115 ? -15.860 0.556 12.337 1.00 82.75 115 ASN A N 1
ATOM 933 C CA . ASN A 1 115 ? -16.034 -0.816 12.813 1.00 82.75 115 ASN A CA 1
ATOM 934 C C . ASN A 1 115 ? -14.755 -1.643 12.679 1.00 82.75 115 ASN A C 1
ATOM 936 O O . ASN A 1 115 ? -14.525 -2.551 13.474 1.00 82.75 115 ASN A O 1
ATOM 940 N N . HIS A 1 116 ? -13.929 -1.344 11.677 1.00 87.31 116 HIS A N 1
ATOM 941 C CA . HIS A 1 116 ? -12.651 -2.010 11.462 1.00 87.31 116 HIS A CA 1
ATOM 942 C C . HIS A 1 116 ? -11.697 -1.122 10.657 1.00 87.31 116 HIS A C 1
ATOM 944 O O . HIS A 1 116 ? -12.050 -0.043 10.171 1.00 87.31 116 HIS A O 1
ATOM 950 N N . PHE A 1 117 ? -10.454 -1.571 10.544 1.00 91.56 117 PHE A N 1
ATOM 951 C CA . PHE A 1 117 ? -9.475 -1.005 9.633 1.00 91.56 117 PHE A CA 1
ATOM 952 C C . PHE A 1 117 ? -8.696 -2.137 8.976 1.00 91.56 117 PHE A C 1
ATOM 954 O O . PHE A 1 117 ? -8.583 -3.233 9.523 1.00 91.56 117 PHE A O 1
ATOM 961 N N . GLU A 1 118 ? -8.119 -1.840 7.824 1.00 92.44 118 GLU A N 1
ATOM 962 C CA . GLU A 1 118 ? -7.309 -2.775 7.062 1.00 92.44 118 GLU A CA 1
ATOM 963 C C . GLU A 1 118 ? -5.985 -2.155 6.677 1.00 92.44 118 GLU A C 1
ATOM 965 O O . GLU A 1 118 ? -5.859 -0.940 6.511 1.00 92.44 118 GLU A O 1
ATOM 970 N N . HIS A 1 119 ? -5.001 -3.020 6.475 1.00 95.25 119 HIS A N 1
ATOM 971 C CA . HIS A 1 119 ? -3.704 -2.652 5.947 1.00 95.25 119 HIS A CA 1
ATOM 972 C C . HIS A 1 119 ? -3.449 -3.399 4.646 1.00 95.25 119 HIS A C 1
ATOM 974 O O . HIS A 1 119 ? -3.758 -4.583 4.533 1.00 95.25 119 HIS A O 1
ATOM 980 N N . HIS A 1 120 ? -2.902 -2.683 3.669 1.00 96.06 120 HIS A N 1
ATOM 981 C CA . HIS A 1 120 ? -2.509 -3.223 2.383 1.00 96.06 120 HIS A CA 1
ATOM 982 C C . HIS A 1 120 ? -1.068 -2.833 2.054 1.0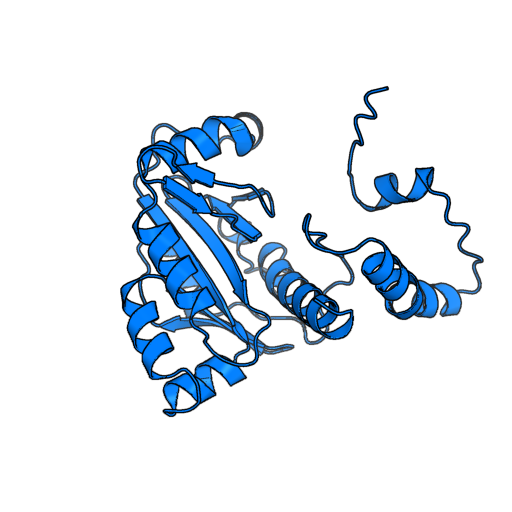0 96.06 120 HIS A C 1
ATOM 984 O O . HIS A 1 120 ? -0.682 -1.662 2.162 1.00 96.06 120 HIS A O 1
ATOM 990 N N . LEU A 1 121 ? -0.298 -3.815 1.593 1.00 96.81 121 LEU A N 1
ATOM 991 C CA . LEU A 1 121 ? 1.016 -3.617 0.994 1.00 96.81 121 LEU A CA 1
ATOM 992 C C . LEU A 1 121 ? 0.893 -3.670 -0.527 1.00 96.81 121 LEU A C 1
ATOM 994 O O . LEU A 1 121 ? 0.316 -4.608 -1.071 1.00 96.81 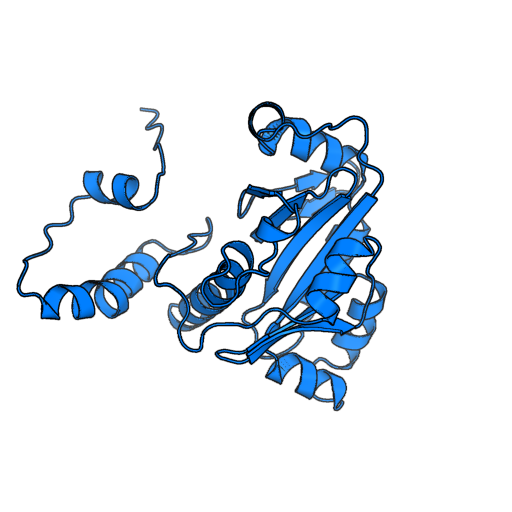121 LEU A O 1
ATOM 998 N N . VAL A 1 122 ? 1.431 -2.665 -1.214 1.00 96.75 122 VAL A N 1
ATOM 999 C CA . VAL A 1 122 ? 1.445 -2.593 -2.680 1.00 96.75 122 VAL A CA 1
ATOM 1000 C C . VAL A 1 122 ? 2.862 -2.839 -3.166 1.00 96.75 122 VAL A C 1
ATOM 1002 O O . VAL A 1 122 ? 3.742 -2.035 -2.887 1.00 96.75 122 VAL A O 1
ATOM 1005 N N . PHE A 1 123 ? 3.070 -3.896 -3.936 1.00 96.50 123 PHE A N 1
ATOM 1006 C CA . PHE A 1 123 ? 4.368 -4.256 -4.502 1.00 96.50 123 PHE A CA 1
ATOM 1007 C C . PHE A 1 123 ? 4.422 -4.004 -6.006 1.00 96.50 123 PHE A C 1
ATOM 1009 O O . PHE A 1 123 ? 3.388 -3.925 -6.677 1.00 96.50 123 PHE A O 1
ATOM 1016 N N . ASP A 1 124 ? 5.634 -3.933 -6.558 1.00 95.00 124 ASP A N 1
ATOM 1017 C CA . ASP A 1 124 ? 5.797 -4.147 -7.993 1.00 95.00 124 ASP A CA 1
ATOM 1018 C C . ASP A 1 124 ? 5.323 -5.560 -8.366 1.00 95.00 124 ASP A C 1
ATOM 1020 O O . ASP A 1 124 ? 5.523 -6.532 -7.630 1.00 95.00 124 ASP A O 1
ATOM 1024 N N . LYS A 1 125 ? 4.653 -5.666 -9.511 1.00 95.44 125 LYS A N 1
ATOM 1025 C CA . LYS A 1 125 ? 4.095 -6.923 -9.999 1.00 95.44 125 LYS A CA 1
ATOM 1026 C C . LYS A 1 125 ? 5.153 -8.024 -10.126 1.00 95.44 125 LYS A C 1
ATOM 1028 O O . LYS A 1 125 ? 4.870 -9.159 -9.744 1.00 95.44 125 LYS A O 1
ATOM 1033 N N . ASP A 1 126 ? 6.356 -7.700 -10.592 1.00 95.06 126 ASP A N 1
ATOM 1034 C CA . ASP A 1 126 ? 7.412 -8.693 -10.797 1.00 95.06 126 ASP A CA 1
ATOM 1035 C C . ASP A 1 126 ? 7.905 -9.259 -9.453 1.00 95.06 126 ASP A C 1
ATOM 1037 O O . ASP A 1 126 ? 8.200 -10.452 -9.344 1.00 95.06 126 ASP A O 1
ATOM 1041 N N . ALA A 1 127 ? 7.919 -8.435 -8.397 1.00 94.69 127 ALA A N 1
ATOM 1042 C CA . ALA A 1 127 ? 8.260 -8.868 -7.041 1.00 94.69 127 ALA A CA 1
ATOM 1043 C C . ALA A 1 127 ? 7.238 -9.882 -6.497 1.00 94.69 127 ALA A C 1
ATOM 1045 O O . ALA A 1 127 ? 7.618 -10.894 -5.902 1.00 94.69 127 ALA A O 1
ATOM 1046 N N . VAL A 1 128 ? 5.944 -9.645 -6.745 1.00 96.25 128 VAL A N 1
ATOM 1047 C CA . VAL A 1 128 ? 4.864 -10.565 -6.353 1.00 96.25 128 VAL A CA 1
ATOM 1048 C C . VAL A 1 128 ? 4.939 -11.873 -7.135 1.00 96.25 128 VAL A C 1
ATOM 1050 O O . VAL A 1 128 ? 4.893 -12.947 -6.535 1.00 96.25 128 VAL A O 1
ATOM 1053 N N . GLU A 1 129 ? 5.074 -11.808 -8.461 1.00 96.19 129 GLU A N 1
ATOM 1054 C CA . GLU A 1 129 ? 5.158 -13.004 -9.309 1.00 96.19 129 GLU A CA 1
ATOM 1055 C C . GLU A 1 129 ? 6.385 -13.858 -8.958 1.00 96.19 129 GLU A C 1
ATOM 1057 O O . GLU A 1 129 ? 6.279 -15.082 -8.853 1.00 96.19 129 GLU A O 1
ATOM 1062 N N . SER A 1 130 ? 7.527 -13.215 -8.694 1.00 95.88 130 SER A N 1
ATOM 1063 C CA . SER A 1 130 ? 8.747 -13.877 -8.227 1.00 95.88 130 SER A CA 1
ATOM 1064 C C . SER A 1 130 ? 8.527 -14.602 -6.896 1.00 95.88 130 SER A C 1
ATOM 1066 O O . SER A 1 130 ? 8.838 -15.790 -6.788 1.00 95.88 130 SER A O 1
ATOM 1068 N N . ALA A 1 131 ? 7.928 -13.940 -5.899 1.00 96.00 131 ALA A N 1
ATOM 1069 C CA . ALA A 1 131 ? 7.640 -14.552 -4.602 1.00 96.00 131 ALA A CA 1
ATOM 1070 C C . ALA A 1 131 ? 6.658 -15.733 -4.725 1.00 96.00 131 ALA A C 1
ATOM 1072 O O . ALA A 1 131 ? 6.919 -16.808 -4.186 1.00 96.00 131 ALA A O 1
ATOM 1073 N N . LYS A 1 132 ? 5.581 -15.587 -5.511 1.00 96.06 132 LYS A N 1
ATOM 1074 C CA . LYS A 1 132 ? 4.612 -16.667 -5.794 1.00 96.06 132 LYS A CA 1
ATOM 1075 C C . LYS A 1 132 ? 5.253 -17.884 -6.467 1.00 96.06 132 LYS A C 1
ATOM 1077 O O . LYS A 1 132 ? 4.819 -19.010 -6.241 1.00 96.06 132 LYS A O 1
ATOM 1082 N N . ALA A 1 133 ? 6.288 -17.673 -7.278 1.00 96.31 133 ALA A N 1
ATOM 1083 C CA . ALA A 1 133 ? 7.036 -18.738 -7.943 1.00 96.31 133 ALA A CA 1
ATOM 1084 C C . ALA A 1 133 ? 8.101 -19.411 -7.048 1.00 96.31 133 ALA A C 1
ATOM 1086 O O . ALA A 1 133 ? 8.858 -20.252 -7.537 1.00 96.31 133 ALA A O 1
ATOM 1087 N N . GLY A 1 134 ? 8.184 -19.060 -5.759 1.00 95.19 134 GLY A N 1
ATOM 1088 C CA . GLY A 1 134 ? 9.202 -19.578 -4.838 1.00 95.19 134 GLY A CA 1
ATOM 1089 C C . GLY A 1 134 ? 10.545 -18.845 -4.923 1.00 95.19 134 GLY A C 1
ATOM 1090 O O . GLY A 1 134 ? 11.577 -19.396 -4.538 1.00 95.19 134 GLY A O 1
ATOM 1091 N N . GLY A 1 135 ? 10.552 -17.626 -5.465 1.00 94.69 135 GLY A N 1
ATOM 1092 C CA . GLY A 1 135 ? 11.720 -16.754 -5.533 1.00 94.69 135 GLY A CA 1
ATOM 1093 C C . GLY A 1 135 ? 12.109 -16.133 -4.182 1.00 94.69 135 GLY A C 1
ATOM 1094 O O . GLY A 1 135 ? 11.606 -16.519 -3.123 1.00 94.69 135 GLY A O 1
ATOM 1095 N N . PRO A 1 136 ? 13.035 -15.158 -4.186 1.00 92.56 136 PRO A N 1
ATOM 1096 C CA . PRO A 1 136 ? 13.475 -14.480 -2.969 1.00 92.56 136 PRO A CA 1
ATOM 1097 C C . PRO A 1 136 ? 12.313 -13.845 -2.190 1.00 92.56 136 PRO A C 1
ATOM 1099 O O . PRO A 1 136 ? 11.563 -13.038 -2.734 1.00 92.56 136 PRO A O 1
ATOM 1102 N N . GLY A 1 137 ? 12.207 -14.179 -0.902 1.00 93.00 137 GLY A N 1
ATOM 1103 C CA . GLY A 1 137 ? 11.166 -13.657 -0.013 1.00 93.00 137 GLY A CA 1
ATOM 1104 C C . GLY A 1 137 ? 9.823 -14.385 -0.103 1.00 93.00 137 GLY A C 1
ATOM 1105 O O . GLY A 1 137 ? 8.850 -13.873 0.436 1.00 93.00 137 GLY A O 1
ATOM 1106 N N . ALA A 1 138 ? 9.742 -15.548 -0.762 1.00 96.50 138 ALA A N 1
ATOM 1107 C CA . ALA A 1 138 ? 8.514 -16.346 -0.849 1.00 96.50 138 ALA A CA 1
ATOM 1108 C C . ALA A 1 138 ? 7.972 -16.789 0.523 1.00 96.50 138 ALA A C 1
ATOM 1110 O O . ALA A 1 138 ? 6.772 -16.723 0.764 1.00 96.50 138 ALA A O 1
ATOM 1111 N N . ASP A 1 139 ? 8.857 -17.178 1.440 1.00 96.44 139 ASP A N 1
ATOM 1112 C CA . ASP A 1 139 ? 8.521 -17.533 2.822 1.00 96.44 139 ASP A CA 1
ATOM 1113 C C . ASP A 1 139 ? 7.933 -16.344 3.592 1.00 96.44 139 ASP A C 1
ATOM 1115 O O . ASP A 1 139 ? 6.936 -16.474 4.299 1.00 96.44 139 ASP A O 1
ATOM 1119 N N . ILE A 1 140 ? 8.527 -15.165 3.407 1.00 96.62 140 ILE A N 1
ATOM 1120 C CA . ILE A 1 140 ? 8.043 -13.918 4.000 1.00 96.62 140 ILE A CA 1
ATOM 1121 C C . ILE A 1 140 ? 6.714 -13.505 3.359 1.00 96.62 140 ILE A C 1
ATOM 1123 O O . ILE A 1 140 ? 5.809 -13.045 4.048 1.00 96.62 140 ILE A O 1
ATOM 1127 N N . TYR A 1 141 ? 6.584 -13.671 2.044 1.00 96.69 141 TYR A N 1
ATOM 1128 C CA . TYR A 1 141 ? 5.364 -13.374 1.308 1.00 96.69 141 TYR A CA 1
ATOM 1129 C C . TYR A 1 141 ? 4.197 -14.215 1.817 1.00 96.69 141 TYR A C 1
ATOM 1131 O O . TYR A 1 141 ? 3.149 -13.654 2.119 1.00 96.69 141 TYR A O 1
ATOM 1139 N N . ASP A 1 142 ? 4.390 -15.526 1.978 1.00 95.88 142 ASP A N 1
ATOM 1140 C CA . ASP A 1 142 ? 3.370 -16.418 2.532 1.00 95.88 142 ASP A CA 1
ATOM 1141 C C . ASP A 1 142 ? 2.965 -16.013 3.955 1.00 95.88 142 ASP A C 1
ATOM 1143 O O . ASP A 1 142 ? 1.777 -15.966 4.261 1.00 95.88 142 ASP A O 1
ATOM 1147 N N . ASP A 1 143 ? 3.923 -15.619 4.792 1.00 95.44 143 ASP A N 1
ATOM 1148 C CA . ASP A 1 143 ? 3.654 -15.163 6.156 1.00 95.44 143 ASP A CA 1
ATOM 1149 C C . ASP A 1 143 ? 2.918 -13.804 6.222 1.00 95.44 143 ASP A C 1
ATOM 1151 O O . ASP A 1 143 ? 2.135 -13.559 7.142 1.00 95.44 143 ASP A O 1
ATOM 1155 N N . ILE A 1 144 ? 3.140 -12.908 5.253 1.00 95.38 144 ILE A N 1
ATOM 1156 C CA . ILE A 1 144 ? 2.468 -11.599 5.167 1.00 95.38 144 ILE A CA 1
ATOM 1157 C C . ILE A 1 144 ? 1.006 -11.730 4.721 1.00 95.38 144 ILE A C 1
ATOM 1159 O O . ILE A 1 144 ? 0.173 -10.939 5.169 1.00 95.38 144 ILE A O 1
ATOM 1163 N N . LYS A 1 145 ? 0.665 -12.716 3.878 1.00 94.50 145 LYS A N 1
ATOM 1164 C CA . LYS A 1 145 ? -0.719 -12.928 3.402 1.00 94.50 145 LYS A CA 1
ATOM 1165 C C . LYS A 1 145 ? -1.704 -13.110 4.551 1.00 94.50 145 LYS A C 1
ATOM 1167 O O . LYS A 1 145 ? -2.819 -12.602 4.496 1.00 94.50 145 LYS A O 1
ATOM 1172 N N . ASP A 1 146 ? -1.273 -13.772 5.616 1.00 93.06 146 ASP A N 1
ATOM 1173 C CA . ASP A 1 146 ? -2.096 -13.996 6.805 1.00 93.06 146 ASP A CA 1
ATOM 1174 C C . ASP A 1 146 ? -2.217 -12.746 7.699 1.00 93.06 146 ASP A C 1
ATOM 1176 O O . ASP A 1 146 ? -2.889 -12.780 8.733 1.00 93.06 146 ASP A O 1
ATOM 1180 N N . LYS A 1 147 ? -1.560 -11.634 7.332 1.00 94.12 147 LYS A N 1
ATOM 1181 C CA . LYS A 1 147 ? -1.485 -10.409 8.141 1.00 94.12 147 LYS A CA 1
ATOM 1182 C C . LYS A 1 147 ? -2.122 -9.187 7.504 1.00 94.12 147 LYS A C 1
ATOM 1184 O O . LYS A 1 147 ? -2.694 -8.373 8.227 1.00 94.12 147 LYS A O 1
ATOM 1189 N N . CYS A 1 148 ? -2.028 -9.039 6.187 1.00 95.38 148 CYS A N 1
ATOM 1190 C CA . CYS A 1 148 ? -2.544 -7.872 5.478 1.00 95.38 148 CYS A CA 1
ATOM 1191 C C . CYS A 1 148 ? -2.989 -8.229 4.053 1.00 95.38 148 CYS A C 1
ATOM 1193 O O . CYS A 1 148 ? -2.715 -9.323 3.557 1.00 95.38 148 CYS A O 1
ATOM 1195 N N . GLY A 1 149 ? -3.657 -7.295 3.380 1.00 96.50 149 GLY A N 1
ATOM 1196 C CA . GLY A 1 149 ? -3.935 -7.412 1.952 1.00 96.50 149 GLY A CA 1
ATOM 1197 C C . GLY A 1 149 ? -2.676 -7.140 1.130 1.00 96.50 149 GLY A C 1
ATOM 1198 O O . GLY A 1 149 ? -1.874 -6.266 1.468 1.00 96.50 149 GLY A O 1
ATOM 1199 N N . ILE A 1 150 ? -2.489 -7.874 0.039 1.00 97.00 150 ILE A N 1
ATOM 1200 C CA . ILE A 1 150 ? -1.366 -7.685 -0.880 1.00 97.00 150 ILE A CA 1
ATOM 1201 C C . ILE A 1 150 ? -1.915 -7.251 -2.233 1.00 97.00 150 ILE A C 1
ATOM 1203 O O . ILE A 1 150 ? -2.733 -7.934 -2.849 1.00 97.00 150 ILE A O 1
ATOM 1207 N N . LEU A 1 151 ? -1.429 -6.107 -2.701 1.00 96.88 151 LEU A N 1
ATOM 1208 C CA . LEU A 1 151 ? -1.720 -5.552 -4.012 1.00 96.88 151 LEU A CA 1
ATOM 1209 C C . LEU A 1 151 ? -0.460 -5.584 -4.885 1.00 96.88 151 LEU A C 1
ATOM 1211 O O . LEU A 1 151 ? 0.649 -5.379 -4.390 1.00 96.88 151 LEU A O 1
ATOM 1215 N N . SER A 1 152 ? -0.625 -5.766 -6.191 1.00 96.56 152 SER A N 1
ATOM 1216 C CA . SER A 1 152 ? 0.434 -5.537 -7.177 1.00 96.56 152 SER A CA 1
ATOM 1217 C C . SER A 1 152 ? 0.137 -4.305 -8.019 1.00 96.56 152 SER A C 1
ATOM 1219 O O . SER A 1 152 ? -1.020 -3.980 -8.293 1.00 96.56 152 SER A O 1
ATOM 1221 N N . GLN A 1 153 ? 1.188 -3.626 -8.468 1.00 94.50 153 GLN A N 1
ATOM 1222 C CA . GLN A 1 153 ? 1.101 -2.574 -9.472 1.00 94.50 153 GLN A CA 1
ATOM 1223 C C . GLN A 1 153 ? 2.186 -2.726 -10.536 1.00 94.50 153 GLN A C 1
ATOM 1225 O O . GLN A 1 153 ? 3.282 -3.210 -10.277 1.00 94.50 153 GLN A O 1
ATOM 1230 N N . SER A 1 154 ? 1.888 -2.279 -11.754 1.00 93.12 154 SER A N 1
ATOM 1231 C CA . SER A 1 154 ? 2.854 -2.214 -12.855 1.00 93.12 154 SER A CA 1
ATOM 1232 C C . SER A 1 154 ? 2.516 -1.061 -13.796 1.00 93.12 154 SER A C 1
ATOM 1234 O O . SER A 1 154 ? 1.350 -0.702 -13.990 1.00 93.12 154 SER A O 1
ATOM 1236 N N . ARG A 1 155 ? 3.540 -0.446 -14.394 1.00 89.31 155 ARG A N 1
ATOM 1237 C CA . ARG A 1 155 ? 3.350 0.674 -15.330 1.00 89.31 155 ARG A CA 1
ATOM 1238 C C . ARG A 1 155 ? 2.593 0.214 -16.571 1.00 89.31 155 ARG A C 1
ATOM 1240 O O . ARG A 1 155 ? 2.992 -0.746 -17.218 1.00 89.31 155 ARG A O 1
ATOM 1247 N N . GLY A 1 156 ? 1.519 0.921 -16.921 1.00 87.88 156 GLY A N 1
ATOM 1248 C CA . GLY A 1 156 ? 0.658 0.560 -18.055 1.00 87.88 156 GLY A CA 1
ATOM 1249 C C . GLY A 1 156 ? -0.180 -0.704 -17.829 1.00 87.88 156 GLY A C 1
ATOM 1250 O O . GLY A 1 156 ? -0.906 -1.117 -18.731 1.00 87.88 156 GLY A O 1
ATOM 1251 N N . GLY A 1 157 ? -0.063 -1.321 -16.652 1.00 91.31 157 GLY A N 1
ATOM 1252 C CA . GLY A 1 157 ? -0.828 -2.485 -16.241 1.00 91.31 157 GLY A CA 1
ATOM 1253 C C . GLY A 1 157 ? -2.019 -2.085 -15.381 1.00 91.31 157 GLY A C 1
ATOM 1254 O O . GLY A 1 157 ? -2.767 -1.156 -15.700 1.00 91.31 157 GLY A O 1
ATOM 1255 N N . LYS A 1 158 ? -2.205 -2.808 -14.278 1.00 92.56 158 LYS A N 1
ATOM 1256 C CA . LYS A 1 158 ? -3.287 -2.577 -13.323 1.00 92.56 158 LYS A CA 1
ATOM 1257 C C . LYS A 1 158 ? -2.765 -2.603 -11.892 1.00 92.56 158 LYS A C 1
ATOM 1259 O O . LYS A 1 158 ? -1.768 -3.268 -11.627 1.00 92.56 158 LYS A O 1
ATOM 1264 N N . LEU A 1 159 ? -3.460 -1.899 -11.003 1.00 93.56 159 LEU A N 1
ATOM 1265 C CA . LEU A 1 159 ? -3.450 -2.193 -9.576 1.00 93.56 159 LEU A CA 1
ATOM 1266 C C . LEU A 1 159 ? -4.409 -3.361 -9.346 1.00 93.56 159 LEU A C 1
ATOM 1268 O O . LEU A 1 159 ? -5.584 -3.235 -9.704 1.00 93.56 159 LEU A O 1
ATOM 1272 N N . LEU A 1 160 ? -3.915 -4.469 -8.799 1.00 95.12 160 LEU A N 1
ATOM 1273 C CA . LEU A 1 160 ? -4.679 -5.701 -8.597 1.00 95.12 160 LEU A CA 1
ATOM 1274 C C . LEU A 1 160 ? -4.513 -6.226 -7.177 1.00 95.12 160 LEU A C 1
ATOM 1276 O O . LEU A 1 160 ? -3.434 -6.114 -6.606 1.00 95.12 160 LEU A O 1
ATOM 1280 N N . PHE A 1 161 ? -5.576 -6.813 -6.632 1.00 95.94 161 PHE A N 1
ATOM 1281 C CA . PHE A 1 161 ? -5.481 -7.633 -5.429 1.00 95.94 161 PHE A CA 1
ATOM 1282 C C . PHE A 1 161 ? -4.901 -9.001 -5.769 1.00 95.94 161 PHE A C 1
ATOM 1284 O O . PHE A 1 161 ? -5.345 -9.647 -6.717 1.00 95.94 161 PHE A O 1
ATOM 1291 N N . GLU A 1 162 ? -3.893 -9.413 -5.009 1.00 96.00 162 GLU A N 1
ATOM 1292 C CA . GLU A 1 162 ? -3.090 -10.592 -5.312 1.00 96.00 162 GLU A CA 1
ATOM 1293 C C . GLU A 1 162 ? -3.317 -11.730 -4.333 1.00 96.00 162 GLU A C 1
ATOM 1295 O O . GLU A 1 162 ? -3.432 -12.862 -4.789 1.00 96.00 162 GLU A O 1
ATOM 1300 N N . ASP A 1 163 ? -3.321 -11.438 -3.031 1.00 95.50 163 ASP A N 1
ATOM 1301 C CA . ASP A 1 163 ? -3.493 -12.397 -1.937 1.00 95.50 163 ASP A CA 1
ATOM 1302 C C . ASP A 1 163 ? -3.768 -11.656 -0.613 1.00 95.50 163 ASP A C 1
ATOM 1304 O O . ASP A 1 163 ? -3.539 -10.450 -0.493 1.00 95.50 163 ASP A O 1
ATOM 1308 N N . GLY A 1 164 ? -4.171 -12.412 0.408 1.00 92.62 164 GLY A N 1
ATOM 1309 C CA . GLY A 1 164 ? -4.157 -11.990 1.806 1.00 92.62 164 GLY A CA 1
ATOM 1310 C C . GLY A 1 164 ? -5.513 -11.573 2.365 1.00 92.62 164 GLY A C 1
ATOM 1311 O O . GLY A 1 164 ? -6.561 -11.999 1.875 1.00 92.62 164 GLY A O 1
ATOM 1312 N N . LEU A 1 165 ? -5.492 -10.774 3.431 1.00 88.06 165 LEU A N 1
ATOM 1313 C CA . LEU A 1 165 ? -6.702 -10.358 4.142 1.00 88.06 165 LEU A CA 1
ATOM 1314 C C . LEU A 1 165 ? -7.353 -9.134 3.489 1.00 88.06 165 LEU A C 1
ATOM 1316 O O . LEU A 1 165 ? -6.692 -8.123 3.264 1.00 88.06 165 LEU A O 1
ATOM 1320 N N . ALA A 1 166 ? -8.665 -9.204 3.278 1.00 82.62 166 ALA A N 1
ATOM 1321 C CA . ALA A 1 166 ? -9.505 -8.056 2.959 1.00 82.62 166 ALA A CA 1
ATOM 1322 C C . ALA A 1 166 ? -10.842 -8.195 3.697 1.00 82.62 166 ALA A C 1
ATOM 1324 O O . ALA A 1 166 ? -11.453 -9.266 3.667 1.00 82.62 166 ALA A O 1
ATOM 1325 N N . GLN A 1 167 ? -11.258 -7.148 4.406 1.00 75.38 167 GLN A N 1
ATOM 1326 C CA . GLN A 1 167 ? -12.479 -7.147 5.227 1.00 75.38 167 GLN A CA 1
ATOM 1327 C C . GLN A 1 167 ? -13.578 -6.262 4.616 1.00 75.38 167 GLN A C 1
ATOM 1329 O O . GLN A 1 167 ? -14.758 -6.591 4.720 1.00 75.38 167 GLN A O 1
ATOM 1334 N N . ASP A 1 168 ? -13.200 -5.191 3.920 1.00 77.44 168 ASP A N 1
ATOM 1335 C CA . ASP A 1 168 ? -14.078 -4.285 3.198 1.00 77.44 168 ASP A CA 1
ATOM 1336 C C . ASP A 1 168 ? -14.320 -4.840 1.792 1.00 77.44 168 ASP A C 1
ATOM 1338 O O . ASP A 1 168 ? -13.502 -4.715 0.870 1.00 77.44 168 ASP A O 1
ATOM 1342 N N . ASP A 1 169 ? -15.496 -5.447 1.628 1.00 79.38 169 ASP A N 1
ATOM 1343 C CA . ASP A 1 169 ? -15.956 -6.017 0.362 1.00 79.38 169 ASP A CA 1
ATOM 1344 C C . ASP A 1 169 ? -15.918 -4.999 -0.788 1.00 79.38 169 ASP A C 1
ATOM 1346 O O . ASP A 1 169 ? -15.720 -5.371 -1.949 1.00 79.38 169 ASP A O 1
ATOM 1350 N N . SER A 1 170 ? -16.104 -3.707 -0.496 1.00 82.38 170 SER A N 1
ATOM 1351 C CA . SER A 1 170 ? -16.151 -2.666 -1.519 1.00 82.38 170 SER A CA 1
ATOM 1352 C C . SER A 1 170 ? -14.757 -2.326 -2.044 1.00 82.38 170 SER A C 1
ATOM 1354 O O . SER A 1 170 ? -14.559 -2.324 -3.261 1.00 82.38 170 SER A O 1
ATOM 1356 N N . PHE A 1 171 ? -13.772 -2.135 -1.163 1.00 85.06 171 PHE A N 1
ATOM 1357 C CA . PHE A 1 171 ? -12.381 -1.907 -1.539 1.00 85.06 171 PHE A CA 1
ATOM 1358 C C . PHE A 1 171 ? -11.855 -3.125 -2.283 1.00 85.06 171 PHE A C 1
ATOM 1360 O O . PHE A 1 171 ? -11.382 -2.997 -3.415 1.00 85.06 171 PHE A O 1
ATOM 1367 N N . HIS A 1 172 ? -12.037 -4.309 -1.691 1.00 88.12 172 HIS A N 1
ATOM 1368 C CA . HIS A 1 172 ? -11.606 -5.576 -2.262 1.00 88.12 172 HIS A CA 1
ATOM 1369 C C . HIS A 1 172 ? -12.199 -5.814 -3.654 1.00 88.12 172 HIS A C 1
ATOM 1371 O O . HIS A 1 172 ? -11.473 -6.181 -4.575 1.00 88.12 172 HIS A O 1
ATOM 1377 N N . SER A 1 173 ? -13.492 -5.545 -3.858 1.00 86.38 173 SER A N 1
ATOM 1378 C CA . SER A 1 173 ? -14.146 -5.678 -5.168 1.00 86.38 173 SER A CA 1
ATOM 1379 C C . SER A 1 173 ? -13.523 -4.764 -6.233 1.00 86.38 173 SER A C 1
ATOM 1381 O O . SER A 1 173 ? -13.291 -5.190 -7.374 1.00 86.38 173 SER A O 1
ATOM 1383 N N . ILE A 1 174 ? -13.182 -3.523 -5.865 1.00 86.94 174 ILE A N 1
ATOM 1384 C CA . ILE A 1 174 ? -12.551 -2.556 -6.772 1.00 86.94 174 ILE A CA 1
ATOM 1385 C C . ILE A 1 174 ? -11.163 -3.045 -7.191 1.00 86.94 174 ILE A C 1
ATOM 1387 O O . ILE A 1 174 ? -10.877 -3.137 -8.389 1.00 86.94 174 ILE A O 1
ATOM 1391 N N . VAL A 1 175 ? -10.303 -3.376 -6.223 1.00 88.62 175 VAL A N 1
ATOM 1392 C CA . VAL A 1 175 ? -8.926 -3.801 -6.518 1.00 88.62 175 VAL A CA 1
ATOM 1393 C C . VAL A 1 175 ? -8.865 -5.201 -7.137 1.00 88.62 175 VAL A C 1
ATOM 1395 O O . VAL A 1 175 ? -7.987 -5.453 -7.956 1.00 88.62 175 VAL A O 1
ATOM 1398 N N . SER A 1 176 ? -9.836 -6.077 -6.867 1.00 89.81 176 SER A N 1
ATOM 1399 C CA . SER A 1 176 ? -9.965 -7.386 -7.529 1.00 89.81 176 SER A CA 1
ATOM 1400 C C . SER A 1 176 ? -10.391 -7.264 -8.993 1.00 89.81 176 SER A C 1
ATOM 1402 O O . SER A 1 176 ? -9.907 -7.998 -9.852 1.00 89.81 176 SER A O 1
ATOM 1404 N N . THR A 1 177 ? -11.275 -6.312 -9.316 1.00 88.44 177 THR A N 1
ATOM 1405 C CA . THR A 1 177 ? -11.632 -5.998 -10.715 1.00 88.44 177 THR A CA 1
ATOM 1406 C C . THR A 1 177 ? -10.436 -5.407 -11.476 1.00 88.44 177 THR A C 1
ATOM 1408 O O . THR A 1 177 ? -10.274 -5.598 -12.690 1.00 88.44 177 THR A O 1
ATOM 1411 N N . GLY A 1 178 ? -9.584 -4.698 -10.739 1.00 89.06 178 GLY A N 1
ATOM 1412 C CA . GLY A 1 178 ? -8.359 -4.083 -11.209 1.00 89.06 178 GLY A CA 1
ATOM 1413 C C . GLY A 1 178 ? -8.563 -2.669 -11.739 1.00 89.06 178 GLY A C 1
ATOM 1414 O O . GLY A 1 178 ? -9.447 -2.410 -12.561 1.00 89.06 178 GLY A O 1
ATOM 1415 N N . ILE A 1 179 ? -7.689 -1.758 -11.313 1.00 89.25 179 ILE A N 1
ATOM 1416 C CA . ILE A 1 179 ? -7.692 -0.354 -11.744 1.00 89.25 179 ILE A CA 1
ATOM 1417 C C . ILE A 1 179 ? -6.563 -0.148 -12.746 1.00 89.25 179 ILE A C 1
ATOM 1419 O O . ILE A 1 179 ? -5.412 -0.445 -12.441 1.00 89.25 179 ILE A O 1
ATOM 1423 N N . ASN A 1 180 ? -6.868 0.374 -13.935 1.00 89.62 180 ASN A N 1
ATOM 1424 C CA . ASN A 1 180 ? -5.844 0.632 -14.947 1.00 89.62 180 ASN A CA 1
ATOM 1425 C C . ASN A 1 180 ? -4.850 1.698 -14.472 1.00 89.62 180 ASN A C 1
ATOM 1427 O O . ASN A 1 180 ? -5.237 2.743 -13.943 1.00 89.62 180 ASN A O 1
ATOM 1431 N N . LEU A 1 181 ? -3.571 1.430 -14.711 1.00 87.94 181 LEU A N 1
ATOM 1432 C CA . LEU A 1 181 ? -2.463 2.309 -14.378 1.00 87.94 181 LEU A CA 1
ATOM 1433 C C . LEU A 1 181 ? -1.875 2.935 -15.645 1.00 87.94 181 LEU A C 1
ATOM 1435 O O . LEU A 1 181 ? -1.737 2.255 -16.665 1.00 87.94 181 LEU A O 1
ATOM 1439 N N . PRO A 1 182 ? -1.474 4.215 -15.608 1.00 83.50 182 PRO A N 1
ATOM 1440 C CA . PRO A 1 182 ? -0.817 4.832 -16.747 1.00 83.50 182 PRO A CA 1
ATOM 1441 C C . PRO A 1 182 ? 0.561 4.199 -17.019 1.00 83.50 182 PRO A C 1
ATOM 1443 O O . PRO A 1 182 ? 1.269 3.812 -16.085 1.00 83.50 182 PRO A O 1
ATOM 1446 N N . PRO A 1 183 ? 1.008 4.149 -18.288 1.00 81.31 183 PRO A N 1
ATOM 1447 C CA . PRO A 1 183 ? 2.385 3.767 -18.622 1.00 81.31 183 PRO A CA 1
ATOM 1448 C C . PRO A 1 183 ? 3.402 4.790 -18.102 1.00 81.31 183 PRO A C 1
ATOM 1450 O O . PRO A 1 183 ? 4.564 4.471 -17.858 1.00 81.31 183 PRO A O 1
ATOM 1453 N N . THR A 1 184 ? 2.972 6.039 -17.933 1.00 77.00 184 THR A N 1
ATOM 1454 C CA . THR A 1 184 ? 3.766 7.124 -17.360 1.00 77.00 184 THR A CA 1
ATOM 1455 C C . THR A 1 184 ? 2.915 7.838 -16.313 1.00 77.00 184 THR A C 1
ATOM 1457 O O . THR A 1 184 ? 1.967 8.520 -16.702 1.00 77.00 184 THR A O 1
ATOM 1460 N N . PRO A 1 185 ? 3.197 7.664 -15.009 1.00 69.12 185 PRO A N 1
ATOM 1461 C CA . PRO A 1 185 ? 2.423 8.317 -13.961 1.00 69.12 185 PRO A CA 1
ATOM 1462 C C . PRO A 1 185 ? 2.579 9.838 -14.015 1.00 69.12 185 PRO A C 1
ATOM 1464 O O . PRO A 1 185 ? 3.575 10.355 -14.535 1.00 69.12 185 PRO A O 1
ATOM 1467 N N . SER A 1 186 ? 1.590 10.550 -13.468 1.00 63.88 186 SER A N 1
ATOM 1468 C CA . SER A 1 186 ? 1.637 12.007 -13.355 1.00 63.88 186 SER A CA 1
ATOM 1469 C C . SER A 1 186 ? 2.908 12.466 -12.630 1.00 63.88 186 SER A C 1
ATOM 1471 O O . SER A 1 186 ? 3.400 11.816 -11.705 1.00 63.88 186 SER A O 1
ATOM 1473 N N . LYS A 1 187 ? 3.454 13.612 -13.050 1.00 58.19 187 LYS A N 1
ATOM 1474 C CA . LYS A 1 187 ? 4.676 14.209 -12.478 1.00 58.19 187 LYS A CA 1
ATOM 1475 C C . LYS A 1 187 ? 4.397 15.006 -11.198 1.00 58.19 187 LYS A C 1
ATOM 1477 O O . LYS A 1 187 ? 5.082 15.989 -10.920 1.00 58.19 187 LYS A O 1
ATOM 1482 N N . GLU A 1 188 ? 3.382 14.620 -10.435 1.00 58.19 188 GLU A N 1
ATOM 1483 C CA . GLU A 1 188 ? 3.163 15.135 -9.084 1.00 58.19 188 GLU A CA 1
ATOM 1484 C C . GLU A 1 188 ? 4.165 14.443 -8.151 1.00 58.19 188 GLU A C 1
ATOM 1486 O O . GLU A 1 188 ? 4.345 13.239 -8.243 1.00 58.19 188 GLU A O 1
ATOM 1491 N N . PHE A 1 189 ? 4.876 15.175 -7.291 1.00 56.56 189 PHE A N 1
ATOM 1492 C CA . PHE A 1 189 ? 5.838 14.574 -6.358 1.00 56.56 189 PHE A CA 1
ATOM 1493 C C . PHE A 1 189 ? 5.217 14.507 -4.968 1.00 56.56 189 PHE A C 1
ATOM 1495 O O . PHE A 1 189 ? 5.138 15.517 -4.268 1.00 56.56 189 PHE A O 1
ATOM 1502 N N . LEU A 1 190 ? 4.799 13.311 -4.553 1.00 60.88 190 LEU A N 1
ATOM 1503 C CA . LEU A 1 190 ? 4.411 13.058 -3.169 1.00 60.88 190 LEU A CA 1
ATOM 1504 C C . LEU A 1 190 ? 5.667 12.982 -2.303 1.00 60.88 190 LEU A C 1
ATOM 1506 O O . LEU A 1 190 ? 6.423 12.012 -2.344 1.00 60.88 190 LEU A O 1
ATOM 1510 N N . LEU A 1 191 ? 5.910 14.049 -1.541 1.00 54.72 191 LEU A N 1
ATOM 1511 C CA . LEU A 1 191 ? 7.095 14.157 -0.702 1.00 54.72 191 LEU A CA 1
ATOM 1512 C C . LEU A 1 191 ? 6.829 13.648 0.712 1.00 54.72 191 LEU A C 1
ATOM 1514 O O . LEU A 1 191 ? 6.134 14.306 1.492 1.00 54.72 191 LEU A O 1
ATOM 1518 N N . THR A 1 192 ? 7.440 12.513 1.051 1.00 58.59 192 THR A N 1
ATOM 1519 C CA . THR A 1 192 ? 7.495 12.006 2.427 1.00 58.59 192 THR A CA 1
ATOM 1520 C C . THR A 1 192 ? 8.462 12.855 3.263 1.00 58.59 192 THR A C 1
ATOM 1522 O O . THR A 1 192 ? 9.309 13.572 2.723 1.00 58.59 192 THR A O 1
ATOM 1525 N N . GLY A 1 193 ? 8.370 12.779 4.594 1.00 55.38 193 GLY A N 1
ATOM 1526 C CA . GLY A 1 193 ? 9.332 13.435 5.494 1.00 55.38 193 GLY A CA 1
ATOM 1527 C C . GLY A 1 193 ? 10.760 12.870 5.424 1.00 55.38 193 GLY A C 1
ATOM 1528 O O . GLY A 1 193 ? 11.669 13.447 6.011 1.00 55.38 193 GLY A O 1
ATOM 1529 N N . GLU A 1 194 ? 10.962 11.757 4.716 1.00 57.72 194 GLU A N 1
ATOM 1530 C CA . GLU A 1 194 ? 12.235 11.028 4.623 1.00 57.72 194 GLU A CA 1
ATOM 1531 C C . GLU A 1 194 ? 12.988 11.312 3.312 1.00 57.72 194 GLU A C 1
ATOM 1533 O O . GLU A 1 194 ? 14.170 10.973 3.178 1.00 57.72 194 GLU A O 1
ATOM 1538 N N . ILE A 1 195 ? 12.334 11.969 2.345 1.00 63.91 195 ILE A N 1
ATOM 1539 C CA . ILE A 1 195 ? 12.985 12.405 1.108 1.00 63.91 195 ILE A CA 1
ATOM 1540 C C . ILE A 1 195 ? 13.938 13.551 1.426 1.00 63.91 195 ILE A C 1
ATOM 1542 O O . ILE A 1 195 ? 13.561 14.582 1.986 1.00 63.91 195 ILE A O 1
ATOM 1546 N N . LYS A 1 196 ? 15.201 13.366 1.039 1.00 62.75 196 LYS A N 1
ATOM 1547 C CA . LYS A 1 196 ? 16.253 14.337 1.327 1.00 62.75 196 LYS A CA 1
ATOM 1548 C C . LYS A 1 196 ? 16.133 15.544 0.387 1.00 62.75 196 LYS A C 1
ATOM 1550 O O . LYS A 1 196 ? 15.862 15.346 -0.802 1.00 62.75 196 LYS A O 1
ATOM 1555 N N . PRO A 1 197 ? 16.369 16.781 0.864 1.00 63.25 197 PRO A N 1
ATOM 1556 C CA . PRO A 1 197 ? 16.337 17.981 0.024 1.00 63.25 197 PRO A CA 1
ATOM 1557 C C . PRO A 1 197 ? 17.222 17.884 -1.227 1.00 63.25 197 PRO A C 1
ATOM 1559 O O . PRO A 1 197 ? 16.858 18.385 -2.288 1.00 63.25 197 PRO A O 1
ATOM 1562 N N . GLU A 1 198 ? 18.360 17.201 -1.133 1.00 60.22 198 GLU A N 1
ATOM 1563 C CA . GLU A 1 198 ? 19.286 16.978 -2.242 1.00 60.22 198 GLU A CA 1
ATOM 1564 C C . GLU A 1 198 ? 18.669 16.077 -3.318 1.00 60.22 198 GLU A C 1
ATOM 1566 O O . GLU A 1 198 ? 18.769 16.371 -4.507 1.00 60.22 198 GLU A O 1
ATOM 1571 N N . SER A 1 199 ? 17.963 15.021 -2.915 1.00 59.59 199 SER A N 1
ATOM 1572 C CA . SER A 1 199 ? 17.222 14.157 -3.837 1.00 59.59 199 SER A CA 1
ATOM 1573 C C . SER A 1 199 ? 16.068 14.901 -4.501 1.00 59.59 199 SER A C 1
ATOM 1575 O O . SER A 1 199 ? 15.815 14.715 -5.688 1.00 59.59 199 SER A O 1
ATOM 1577 N N . LEU A 1 200 ? 15.400 15.800 -3.770 1.00 64.31 200 LEU A N 1
ATOM 1578 C CA . LEU A 1 200 ? 14.392 16.692 -4.342 1.00 64.31 200 LEU A CA 1
ATOM 1579 C C . LEU A 1 200 ? 15.003 17.639 -5.386 1.00 64.31 200 LEU A C 1
ATOM 1581 O O . LEU A 1 200 ? 14.428 17.827 -6.459 1.00 64.31 200 LEU A O 1
ATOM 1585 N N . ALA A 1 201 ? 16.176 18.209 -5.105 1.00 63.72 201 ALA A N 1
ATOM 1586 C CA . ALA A 1 201 ? 16.888 19.063 -6.050 1.00 63.72 201 ALA A CA 1
ATOM 1587 C C . ALA A 1 201 ? 17.276 18.297 -7.328 1.00 63.72 201 ALA A C 1
ATOM 1589 O O . ALA A 1 201 ? 17.110 18.827 -8.428 1.00 63.72 201 ALA A O 1
ATOM 1590 N N . VAL A 1 202 ? 17.717 17.039 -7.203 1.00 62.31 202 VAL A N 1
ATOM 1591 C CA . VAL A 1 202 ? 18.015 16.168 -8.352 1.00 62.31 202 VAL A CA 1
ATOM 1592 C C . VAL A 1 202 ? 16.745 15.816 -9.136 1.00 62.31 202 VAL A C 1
ATOM 1594 O O . VAL A 1 202 ? 16.752 15.961 -10.358 1.00 62.31 202 VAL A O 1
ATOM 1597 N N . SER A 1 203 ? 15.639 15.444 -8.474 1.00 62.72 203 SER A N 1
ATOM 1598 C CA . SER A 1 203 ? 14.327 15.237 -9.117 1.00 62.72 203 SER A CA 1
ATOM 1599 C C . SER A 1 203 ? 13.911 16.441 -9.957 1.00 62.72 203 SER A C 1
ATOM 1601 O O . SER A 1 203 ? 13.566 16.307 -11.132 1.00 62.72 203 SER A O 1
ATOM 1603 N N . LEU A 1 204 ? 13.969 17.636 -9.363 1.00 63.50 204 LEU A N 1
ATOM 1604 C CA . LEU A 1 204 ? 13.602 18.877 -10.035 1.00 63.50 204 LEU A CA 1
ATOM 1605 C C . LEU A 1 204 ? 14.501 19.123 -11.247 1.00 63.50 204 LEU A C 1
ATOM 1607 O O . LEU A 1 204 ? 13.993 19.341 -12.344 1.00 63.50 204 LEU A O 1
ATOM 1611 N N . ALA A 1 205 ? 15.818 19.019 -11.071 1.00 63.38 205 ALA A N 1
ATOM 1612 C CA . ALA A 1 205 ? 16.799 19.291 -12.115 1.00 63.38 205 ALA A CA 1
ATOM 1613 C C . ALA A 1 205 ? 16.813 18.273 -13.261 1.00 63.38 205 ALA A C 1
ATOM 1615 O O . ALA A 1 205 ? 17.133 18.654 -14.384 1.00 63.38 205 ALA A O 1
ATOM 1616 N N . GLN A 1 206 ? 16.482 17.004 -13.007 1.00 58.56 206 GLN A N 1
ATOM 1617 C CA . GLN A 1 206 ? 16.581 15.934 -14.007 1.00 58.56 206 GLN A CA 1
ATOM 1618 C C . GLN A 1 206 ? 15.243 15.505 -14.611 1.00 58.56 206 GLN A C 1
ATOM 1620 O O . GLN A 1 206 ? 15.234 14.938 -15.700 1.00 58.56 206 GLN A O 1
ATOM 1625 N N . VAL A 1 207 ? 14.119 15.740 -13.930 1.00 60.03 207 VAL A N 1
ATOM 1626 C CA . VAL A 1 207 ? 12.815 15.194 -14.347 1.00 60.03 207 VAL A CA 1
ATOM 1627 C C . VAL A 1 207 ? 11.824 16.293 -14.722 1.00 60.03 207 VAL A C 1
ATOM 1629 O O . VAL A 1 207 ? 11.123 16.169 -15.729 1.00 60.03 207 VAL A O 1
ATOM 1632 N N . ILE A 1 208 ? 11.764 17.375 -13.939 1.00 56.97 208 ILE A N 1
ATOM 1633 C CA . ILE A 1 208 ? 10.815 18.475 -14.175 1.00 56.97 208 ILE A CA 1
ATOM 1634 C C . ILE A 1 208 ? 11.429 19.522 -15.099 1.00 56.97 208 ILE A C 1
ATOM 1636 O O . ILE A 1 208 ? 10.886 19.819 -16.164 1.00 56.97 208 ILE A O 1
ATOM 1640 N N . LEU A 1 209 ? 12.572 20.073 -14.695 1.00 61.69 209 LEU A N 1
ATOM 1641 C CA . LEU A 1 209 ? 13.193 21.199 -15.374 1.00 61.69 209 LEU A CA 1
ATOM 1642 C C . LEU A 1 209 ? 13.582 20.889 -16.829 1.00 61.69 209 LEU A C 1
ATOM 1644 O O . LEU A 1 209 ? 13.289 21.728 -17.672 1.00 61.69 209 LEU A O 1
ATOM 1648 N N . PRO A 1 210 ? 14.131 19.714 -17.201 1.00 60.94 210 PRO A N 1
ATOM 1649 C CA . PRO A 1 210 ? 14.489 19.438 -18.596 1.00 60.94 210 PRO A CA 1
ATOM 1650 C C . PRO A 1 210 ? 13.290 19.436 -19.548 1.00 60.94 210 PRO A C 1
ATOM 1652 O O . PRO A 1 210 ? 13.432 19.777 -20.718 1.00 60.94 210 PRO A O 1
ATOM 1655 N N . GLU A 1 211 ? 12.101 19.091 -19.053 1.00 54.31 211 GLU A N 1
ATOM 1656 C CA . GLU A 1 211 ? 10.862 19.128 -19.834 1.00 54.31 211 GLU A CA 1
ATOM 1657 C C . GLU A 1 211 ? 10.281 20.545 -19.903 1.00 54.31 211 GLU A C 1
ATOM 1659 O O . GLU A 1 211 ? 9.785 20.941 -20.952 1.00 54.31 211 GLU A O 1
ATOM 1664 N N . GLN A 1 212 ? 10.424 21.353 -18.847 1.00 53.34 212 GLN A N 1
ATOM 1665 C CA . GLN A 1 212 ? 10.064 22.778 -18.887 1.00 53.34 212 GLN A CA 1
ATOM 1666 C C . GLN A 1 212 ? 11.030 23.609 -19.748 1.00 53.34 212 GLN A C 1
ATOM 1668 O O . GLN A 1 212 ? 10.611 24.538 -20.436 1.00 53.34 212 GLN A O 1
ATOM 1673 N N . PHE A 1 213 ? 12.312 23.239 -19.799 1.00 52.88 213 PHE A N 1
ATOM 1674 C CA . PHE A 1 213 ? 13.307 23.886 -20.655 1.00 52.88 213 PHE A CA 1
ATOM 1675 C C . PHE A 1 213 ? 13.089 23.617 -22.150 1.00 52.88 213 PHE A C 1
ATOM 1677 O O . PHE A 1 213 ? 13.566 24.401 -22.968 1.00 52.88 213 PHE A O 1
ATOM 1684 N N . LYS A 1 214 ? 12.301 22.600 -22.539 1.00 54.78 214 LYS A N 1
ATOM 1685 C CA . LYS A 1 214 ? 11.840 22.449 -23.934 1.00 54.78 214 LYS A CA 1
ATOM 1686 C C . LYS A 1 214 ? 10.930 23.597 -24.386 1.00 54.78 214 LYS A C 1
ATOM 1688 O O . LYS A 1 214 ? 10.680 23.724 -25.580 1.00 54.78 214 LYS A O 1
ATOM 1693 N N . HIS A 1 215 ? 10.403 24.408 -23.465 1.00 53.88 215 HIS A N 1
ATOM 1694 C CA . HIS A 1 215 ? 9.507 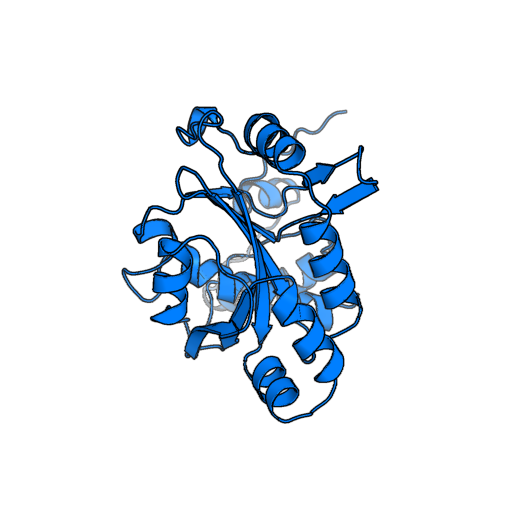25.531 -23.765 1.00 53.88 215 HIS A CA 1
ATOM 1695 C C . HIS A 1 215 ? 10.186 26.908 -23.638 1.00 53.88 215 HIS A C 1
ATOM 1697 O O . HIS A 1 215 ? 9.506 27.925 -23.686 1.00 53.88 215 HIS A O 1
ATOM 1703 N N . ASN A 1 216 ? 11.527 26.961 -23.565 1.00 45.34 216 ASN A N 1
ATOM 1704 C CA . ASN A 1 216 ? 12.328 28.197 -23.611 1.00 45.34 216 ASN A CA 1
ATOM 1705 C C . ASN A 1 216 ? 12.001 29.256 -22.538 1.00 45.34 216 ASN A C 1
ATOM 1707 O O . ASN A 1 216 ? 12.254 30.444 -22.735 1.00 45.34 216 ASN A O 1
ATOM 1711 N N . GLU A 1 217 ? 11.513 28.845 -21.370 1.00 49.69 217 GLU A N 1
ATOM 1712 C CA . GLU A 1 217 ? 11.334 29.753 -20.237 1.00 49.69 217 GLU A CA 1
ATOM 1713 C C . GLU A 1 217 ? 12.376 29.486 -19.148 1.00 49.69 217 GLU A C 1
ATOM 1715 O O . GLU A 1 217 ? 12.558 28.367 -18.663 1.00 49.69 217 GLU A O 1
ATOM 1720 N N . THR A 1 218 ? 13.089 30.535 -18.742 1.00 46.03 218 THR A N 1
ATOM 1721 C CA . THR A 1 218 ? 14.035 30.474 -17.628 1.00 46.03 218 THR A CA 1
ATOM 1722 C C . THR A 1 218 ? 13.258 30.358 -16.316 1.00 46.03 218 THR A C 1
ATOM 1724 O O . THR A 1 218 ? 12.681 31.333 -15.829 1.00 46.03 218 THR A O 1
ATOM 1727 N N . VAL A 1 219 ? 13.252 29.176 -15.697 1.00 48.00 219 VAL A N 1
ATOM 1728 C CA . VAL A 1 219 ? 12.556 28.966 -14.419 1.00 48.00 219 VAL A CA 1
ATOM 1729 C C . VAL A 1 219 ? 13.396 29.521 -13.266 1.00 48.00 219 VAL A C 1
ATOM 1731 O O . VAL A 1 219 ? 14.340 28.896 -12.786 1.00 48.00 219 VAL A O 1
ATOM 1734 N N . LYS A 1 220 ? 13.049 30.720 -12.785 1.00 42.56 220 LYS A N 1
ATOM 1735 C CA . LYS A 1 220 ? 13.661 31.305 -11.582 1.00 42.56 220 LYS A CA 1
ATOM 1736 C C . LYS A 1 220 ? 12.987 30.731 -10.329 1.00 42.56 220 LYS A C 1
ATOM 1738 O O . LYS A 1 220 ? 11.916 31.194 -9.919 1.00 42.56 220 LYS A O 1
ATOM 1743 N N . MET A 1 221 ? 13.612 29.719 -9.726 1.00 44.56 221 MET A N 1
ATOM 1744 C CA . MET A 1 221 ? 13.199 29.170 -8.432 1.00 44.56 221 MET A CA 1
ATOM 1745 C C . MET A 1 221 ? 13.822 29.963 -7.281 1.00 44.56 221 MET A C 1
ATOM 1747 O O . MET A 1 221 ? 15.023 30.212 -7.252 1.00 44.56 221 MET A O 1
ATOM 1751 N N . THR A 1 222 ? 12.994 30.350 -6.315 1.00 44.38 222 THR A N 1
ATOM 1752 C CA . THR A 1 222 ? 13.435 30.918 -5.036 1.00 44.38 222 THR A CA 1
ATOM 1753 C C . THR A 1 222 ? 12.896 30.049 -3.901 1.00 44.38 222 THR A C 1
ATOM 1755 O O . THR A 1 222 ? 11.841 29.431 -4.075 1.00 44.38 222 THR A O 1
ATOM 1758 N N . PRO A 1 223 ? 13.544 30.020 -2.721 1.00 42.84 223 PRO A N 1
ATOM 1759 C CA . PRO A 1 223 ? 13.067 29.235 -1.577 1.00 42.84 223 PRO A CA 1
ATOM 1760 C C . PRO A 1 223 ? 11.604 29.516 -1.198 1.00 42.84 223 PRO A C 1
ATOM 1762 O O . PRO A 1 223 ? 10.899 28.620 -0.757 1.00 42.84 223 PRO A O 1
ATOM 1765 N N . ARG A 1 224 ? 11.110 30.739 -1.444 1.00 44.34 224 ARG A N 1
ATOM 1766 C CA . ARG A 1 224 ? 9.709 31.135 -1.210 1.00 44.34 224 ARG A CA 1
ATOM 1767 C C . ARG A 1 224 ? 8.707 30.575 -2.220 1.00 44.34 224 ARG A C 1
ATOM 1769 O O . ARG A 1 224 ? 7.525 30.520 -1.915 1.00 44.34 224 ARG A O 1
ATOM 1776 N N . ARG A 1 225 ? 9.146 30.209 -3.426 1.00 43.78 225 ARG A N 1
ATOM 1777 C CA . ARG A 1 225 ? 8.267 29.657 -4.470 1.00 43.78 225 ARG A CA 1
ATOM 1778 C C . ARG A 1 225 ? 8.087 28.153 -4.349 1.00 43.78 225 ARG A C 1
ATOM 178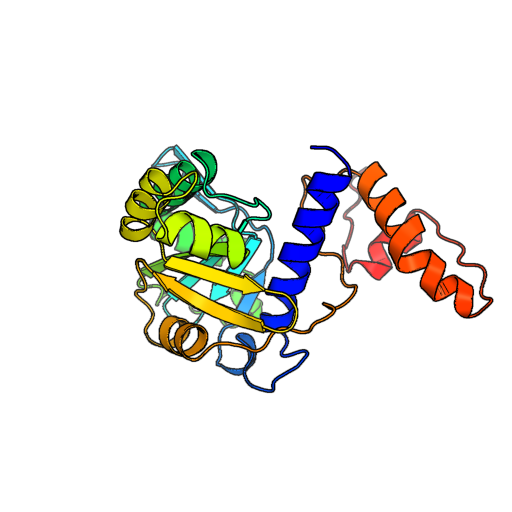0 O O . ARG A 1 225 ? 7.100 27.648 -4.861 1.00 43.78 225 ARG A O 1
ATOM 1787 N N . VAL A 1 226 ? 9.002 27.464 -3.664 1.00 47.75 226 VAL A N 1
ATOM 1788 C CA . VAL A 1 226 ? 8.918 26.020 -3.416 1.00 47.75 226 VAL A CA 1
ATOM 1789 C C . VAL A 1 226 ? 7.570 25.676 -2.758 1.00 47.75 226 VAL A C 1
ATOM 1791 O O . VAL A 1 226 ? 6.811 24.963 -3.400 1.00 47.75 226 VAL A O 1
ATOM 1794 N N . PRO A 1 227 ? 7.159 26.243 -1.603 1.00 46.78 227 PRO A N 1
ATOM 1795 C CA . PRO A 1 227 ? 5.924 25.826 -0.925 1.00 46.78 227 PRO A CA 1
ATOM 1796 C C . PRO A 1 227 ? 4.637 26.052 -1.732 1.00 46.78 227 PRO A C 1
ATOM 1798 O O . PRO A 1 227 ? 3.695 25.282 -1.593 1.00 46.78 227 PRO A O 1
ATOM 1801 N N . HIS A 1 228 ? 4.617 27.057 -2.615 1.00 44.66 228 HIS A N 1
ATOM 1802 C CA . HIS A 1 228 ? 3.454 27.416 -3.436 1.00 44.66 228 HIS A CA 1
ATOM 1803 C C . HIS A 1 228 ? 3.140 26.385 -4.534 1.00 44.66 228 HIS A C 1
ATOM 1805 O O . HIS A 1 228 ? 2.004 26.289 -4.976 1.00 44.66 228 HIS A O 1
ATOM 1811 N N . TYR A 1 229 ? 4.133 25.598 -4.963 1.00 41.81 229 TYR A N 1
ATOM 1812 C CA . TYR A 1 229 ? 3.922 24.471 -5.882 1.00 41.81 229 TYR A CA 1
ATOM 1813 C C . TYR A 1 229 ? 3.536 23.170 -5.164 1.00 41.81 229 TYR A C 1
ATOM 1815 O O . TYR A 1 229 ? 3.154 22.210 -5.826 1.00 41.81 229 TYR A O 1
ATOM 1823 N N . TYR A 1 230 ? 3.655 23.123 -3.834 1.00 42.53 230 TYR A N 1
ATOM 1824 C CA . TYR A 1 230 ? 3.462 21.909 -3.032 1.00 42.53 230 TYR A CA 1
ATOM 1825 C C . TYR A 1 230 ? 2.319 22.021 -2.013 1.00 42.53 230 TYR A C 1
ATOM 1827 O O . TYR A 1 230 ? 2.208 21.142 -1.163 1.00 42.53 230 TYR A O 1
ATOM 1835 N N . ASP A 1 231 ? 1.519 23.095 -2.064 1.00 38.56 231 ASP A N 1
ATOM 1836 C CA . ASP A 1 231 ? 0.393 23.369 -1.152 1.00 38.56 231 ASP A CA 1
ATOM 1837 C C . ASP A 1 231 ? 0.748 23.143 0.334 1.00 38.56 231 ASP A C 1
ATOM 1839 O O . ASP A 1 231 ? -0.016 22.610 1.139 1.00 38.56 231 ASP A O 1
ATOM 1843 N N . ARG A 1 232 ? 1.981 23.517 0.704 1.00 38.72 232 ARG A N 1
ATOM 1844 C CA . ARG A 1 232 ? 2.443 23.508 2.092 1.00 38.72 232 ARG A CA 1
ATOM 1845 C C . ARG A 1 232 ? 2.375 24.927 2.630 1.00 38.72 232 ARG A C 1
ATOM 1847 O O . ARG A 1 232 ? 3.277 25.725 2.370 1.00 38.72 232 ARG A O 1
ATOM 1854 N N . ASP A 1 233 ? 1.375 25.210 3.458 1.00 39.69 233 ASP A N 1
ATOM 1855 C CA . ASP A 1 233 ? 1.470 26.309 4.413 1.00 39.69 233 ASP A CA 1
ATOM 1856 C C . ASP A 1 233 ? 2.589 25.978 5.407 1.00 39.69 233 ASP A C 1
ATOM 1858 O O . ASP A 1 233 ? 2.426 25.240 6.379 1.00 39.69 233 ASP A O 1
ATOM 1862 N N . MET A 1 234 ? 3.786 26.492 5.131 1.00 39.12 234 MET A N 1
ATOM 1863 C CA . MET A 1 234 ? 4.857 26.511 6.114 1.00 39.12 234 MET A CA 1
ATOM 1864 C C . MET A 1 234 ? 4.509 27.546 7.181 1.00 39.12 234 MET A C 1
ATOM 1866 O O . MET A 1 234 ? 4.749 28.740 6.999 1.00 39.12 234 MET A O 1
ATOM 1870 N N . ILE A 1 235 ? 4.000 27.088 8.325 1.00 35.94 235 ILE A N 1
ATOM 1871 C CA . ILE A 1 235 ? 4.063 27.878 9.556 1.00 35.94 235 ILE A CA 1
ATOM 1872 C C . ILE A 1 235 ? 5.543 27.957 9.946 1.00 35.94 235 ILE A C 1
ATOM 1874 O O . ILE A 1 235 ? 6.103 27.045 10.553 1.00 35.94 235 ILE A O 1
ATOM 1878 N N . LEU A 1 236 ? 6.197 29.040 9.531 1.00 32.09 236 LEU A N 1
ATOM 1879 C CA . LEU A 1 236 ? 7.510 29.431 10.029 1.00 32.09 236 LEU A CA 1
ATOM 1880 C C . LEU A 1 236 ? 7.319 29.983 11.442 1.00 32.09 236 LEU A C 1
ATOM 1882 O O . LEU A 1 236 ? 6.897 31.126 11.613 1.00 32.09 236 LEU A O 1
ATOM 1886 N N . ILE A 1 237 ? 7.603 29.157 12.444 1.00 32.12 237 ILE A N 1
ATOM 1887 C CA . ILE A 1 237 ? 7.775 29.623 13.818 1.00 32.12 237 ILE A CA 1
ATOM 1888 C C . ILE A 1 237 ? 9.207 30.164 13.908 1.00 32.12 237 ILE A C 1
ATOM 1890 O O . ILE A 1 237 ? 10.158 29.411 13.691 1.00 32.12 237 ILE A O 1
ATOM 1894 N N . TRP A 1 238 ? 9.327 31.472 14.140 1.00 33.94 238 TRP A N 1
ATOM 1895 C CA . TRP A 1 238 ? 10.559 32.123 14.593 1.00 33.94 238 TRP A CA 1
ATOM 1896 C C . TRP A 1 238 ? 10.642 32.049 16.114 1.00 33.94 238 TRP A C 1
ATOM 1898 O O . TRP A 1 238 ? 9.575 32.209 16.753 1.00 33.94 238 TRP A O 1
#

Secondary structure (DSSP, 8-state):
--HHHHHHHHHHHHHHHHHHHTSS-TTSGGGGT-EEEEES--EEETTTTEEE--SEEEE-SSEEEEEEE---SS--HHHHHHHHHHHT--HHHHHHHHHHHS-HHHHT--GGG--EEEEEEEEEHHHHHHHHTT-TTHHHHHHHHTTSEEEEE-TTSEEEEEEE----HHHHHHHHH-EE--SS--------TTS-HHHHHHHIIIIIHHHHGGGT------TTTHHHHTT-------

Sequence (238 aa):
MGWLEQKEKINALNLFHSVIKSDTSNRGIASQGFKLVGPFLPVPDNRNDVFTRPEFTFYSGDTVVFVNVEPDDRVTEEHRRRAEDYQRLNLEAVEDFIRKKGRAGEVHLSTRNLNHFEHHLVFDKDAVESAKAGGPGADIYDDIKDKCGILSQSRGGKLLFEDGLAQDDSFHSIVSTGINLPPTPSKEFLLTGEIKPESLAVSLAQVILPEQFKHNETVKMTPRRVPHYYDRDMILIW